Protein AF-A0AB34X2N1-F1 (afdb_monomer_lite)

Secondary structure (DSSP, 8-state):
-----GGGGSPBPTTS-B---SSTTS-------GGG----------HHHHHHHHTT--HHHHHHHHHHHHHHHHHHHHHHHH---HHHHHHHHHH---EEEEEETTEEEEEEGGG-HHHHHHHHHHHHHH-PEEEEEEEEEETTEEEEEEEEE--GGG--TTHHHHHHHH-EEEEEEEETTTTEEEEEEEEEEEETTEEEE--

Foldseek 3Di:
DDDPDVCVVFPDDPVRHGPPPPPVVPPDDDPDDPVVDDPDPDPPQDPVNVVCVVVVHDVLNVQVVVFLVVLLVLQVLCCVQFVAAVVLSVVCVPPNWEWEFEDDPNAGDIDTLVVDVVSVVVQVVQCVVFVWHFRYWYWDQDPVGIWIWGFTHHGPVPDDPCQSVCCNPFVKTWTWTDDPVVNGTDTDIWHWHHGPNHIDTDD

pLDDT: mean 83.36, std 19.14, range [39.66, 98.69]

Sequence (203 aa):
MGNNNFESKHPRSSDGKFSEKNRKEAGFELSCTPDDWDGGEVEQETDVTRDLKAHGVTQADLDEAEQVAKAEETLDMLEKTYGLHPDVAKAFKEDGTLYYSERMGGMGVLYWVDNKPEYVQAVKDFEEKTGGKVYHCVLTHTEFGELFDLMYIPKKESQKEGDFEALRDHGEAFIAVPDDQLGGYEMGYAGYTGAGGGLIRKW

Radius of gyration: 28.57 Å; chains: 1; bounding box: 88×40×47 Å

Organism: NCBI:txid184870

Structure (mmCIF, N/CA/C/O backbone):
data_AF-A0AB34X2N1-F1
#
_entry.id   AF-A0AB34X2N1-F1
#
loop_
_atom_site.group_PDB
_atom_site.id
_atom_site.type_symbol
_atom_site.label_atom_id
_atom_site.label_alt_id
_atom_site.label_comp_id
_atom_site.label_asym_id
_atom_site.label_entity_id
_atom_site.label_seq_id
_atom_site.pdbx_PDB_ins_code
_atom_site.Cartn_x
_atom_site.Cartn_y
_atom_site.Cartn_z
_atom_site.occupancy
_atom_site.B_iso_or_equiv
_atom_site.auth_seq_id
_atom_site.auth_comp_id
_atom_site.auth_asym_id
_atom_site.auth_atom_id
_atom_site.pdbx_PDB_model_num
ATOM 1 N N . MET A 1 1 ? -66.044 0.712 -15.786 1.00 43.53 1 MET A N 1
ATOM 2 C CA . MET A 1 1 ? -65.197 1.835 -15.330 1.00 43.53 1 MET A CA 1
ATOM 3 C C . MET A 1 1 ? -65.747 2.290 -13.986 1.00 43.53 1 MET A C 1
ATOM 5 O O . MET A 1 1 ? -66.823 2.866 -13.960 1.00 43.53 1 MET A O 1
ATOM 9 N N . GLY A 1 2 ? -65.121 1.888 -12.876 1.00 49.03 2 GLY A N 1
ATOM 10 C CA . GLY A 1 2 ? -65.583 2.225 -11.524 1.00 49.03 2 GLY A CA 1
ATOM 11 C C . GLY A 1 2 ? -64.841 3.452 -11.002 1.00 49.03 2 GLY A C 1
ATOM 12 O O . GLY A 1 2 ? -63.618 3.417 -10.899 1.00 49.03 2 GLY A O 1
ATOM 13 N N . ASN A 1 3 ? -65.567 4.530 -10.705 1.00 53.69 3 ASN A N 1
ATOM 14 C CA . ASN A 1 3 ? -65.007 5.748 -10.121 1.00 53.69 3 ASN A CA 1
ATOM 15 C C . ASN A 1 3 ? -64.690 5.524 -8.636 1.00 53.69 3 ASN A C 1
ATOM 17 O O . ASN A 1 3 ? -65.600 5.471 -7.811 1.00 53.69 3 ASN A O 1
ATOM 21 N N . ASN A 1 4 ? -63.407 5.453 -8.284 1.00 52.53 4 ASN A N 1
ATOM 22 C CA . ASN A 1 4 ? -62.955 5.482 -6.894 1.00 52.53 4 ASN A CA 1
ATOM 23 C C . ASN A 1 4 ? -62.630 6.926 -6.502 1.00 52.53 4 ASN A C 1
ATOM 25 O O . ASN A 1 4 ? -61.505 7.387 -6.677 1.00 52.53 4 ASN A O 1
ATOM 29 N N . ASN A 1 5 ? -63.630 7.648 -5.993 1.00 57.31 5 ASN A N 1
ATOM 30 C CA . ASN A 1 5 ? -63.459 9.029 -5.553 1.00 57.31 5 ASN A CA 1
ATOM 31 C C . ASN A 1 5 ? -62.963 9.073 -4.094 1.00 57.31 5 ASN A C 1
ATOM 33 O O . ASN A 1 5 ? -63.741 8.836 -3.165 1.00 57.31 5 ASN A O 1
ATOM 37 N N . PHE A 1 6 ? -61.669 9.350 -3.899 1.00 61.47 6 PHE A N 1
ATOM 38 C CA . PHE A 1 6 ? -60.973 9.377 -2.599 1.00 61.47 6 PHE A CA 1
ATOM 39 C C . PHE A 1 6 ? -61.638 10.324 -1.582 1.00 61.47 6 PHE A C 1
ATOM 41 O O . PHE A 1 6 ? -61.701 10.019 -0.392 1.00 61.47 6 PHE A O 1
ATOM 48 N N . GLU A 1 7 ? -62.227 11.425 -2.054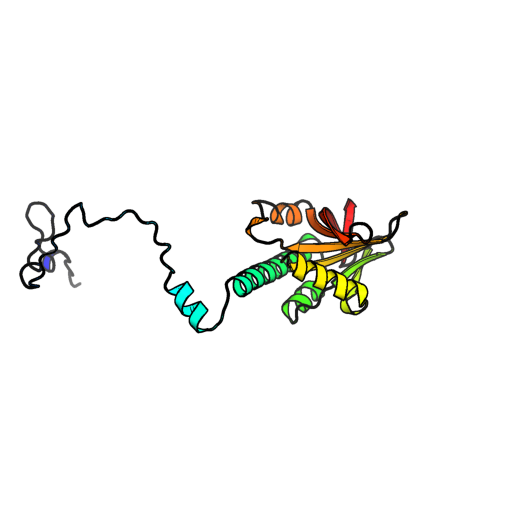 1.00 57.09 7 GLU A N 1
ATOM 49 C CA . GLU A 1 7 ? -62.867 12.439 -1.205 1.00 57.09 7 GLU A CA 1
ATOM 50 C C . GLU A 1 7 ? -64.113 11.939 -0.464 1.00 57.09 7 GLU A C 1
ATOM 52 O O . GLU A 1 7 ? -64.397 12.397 0.639 1.00 57.09 7 GLU A O 1
ATOM 57 N N . SER A 1 8 ? -64.826 10.946 -1.002 1.00 61.03 8 SER A N 1
ATOM 58 C CA . SER A 1 8 ? -66.010 10.384 -0.331 1.00 61.03 8 SER A CA 1
ATOM 59 C C . SER A 1 8 ? -65.685 9.600 0.946 1.00 61.03 8 SER A C 1
ATOM 61 O O . SER A 1 8 ? -66.544 9.469 1.815 1.00 61.03 8 SER A O 1
ATOM 63 N N . LYS A 1 9 ? -64.449 9.099 1.087 1.00 59.66 9 LYS A N 1
ATOM 64 C CA . LYS A 1 9 ? -63.995 8.364 2.281 1.00 59.66 9 LYS A CA 1
ATOM 65 C C . LYS A 1 9 ? -63.371 9.275 3.340 1.00 59.66 9 LYS A C 1
ATOM 67 O O . LYS A 1 9 ? -63.152 8.839 4.467 1.00 59.66 9 LYS A O 1
ATOM 72 N N . HIS A 1 10 ? -63.102 10.530 2.989 1.00 60.09 10 HIS A N 1
ATOM 73 C CA . HIS A 1 10 ? -62.334 11.462 3.802 1.00 60.09 10 HIS A CA 1
ATOM 74 C C . HIS A 1 10 ? -62.913 12.882 3.708 1.00 60.09 10 HIS A C 1
ATOM 76 O O . HIS A 1 10 ? -62.344 13.745 3.034 1.00 60.09 10 HIS A O 1
ATOM 82 N N . PRO A 1 11 ? -64.056 13.141 4.368 1.00 58.19 11 PRO A N 1
ATOM 83 C CA . PRO A 1 11 ? -64.686 14.453 4.335 1.00 58.19 11 PRO A CA 1
ATOM 84 C C . PRO A 1 11 ? -63.783 15.508 4.993 1.00 58.19 11 PRO A C 1
ATOM 86 O O . PRO A 1 11 ? -63.313 15.346 6.122 1.00 58.19 11 PRO A O 1
ATOM 89 N N . ARG A 1 12 ? -63.541 16.605 4.270 1.00 59.78 12 ARG A N 1
ATOM 90 C CA . ARG A 1 12 ? -62.845 17.802 4.763 1.00 59.78 12 ARG A CA 1
ATOM 91 C C . ARG A 1 12 ? -63.870 18.835 5.230 1.00 59.78 12 ARG A C 1
ATOM 93 O O . ARG A 1 12 ? -64.991 18.865 4.724 1.00 59.78 12 ARG A O 1
ATOM 100 N N . SER A 1 13 ? -63.499 19.681 6.190 1.00 61.44 13 SER A N 1
ATOM 101 C CA . SER A 1 13 ? -64.304 20.867 6.508 1.00 61.44 13 SER A CA 1
ATOM 102 C C . SER A 1 13 ? -64.228 21.890 5.364 1.00 61.44 13 SER A C 1
ATOM 104 O O . SER A 1 13 ? -63.376 21.779 4.479 1.00 61.44 13 SER A O 1
ATOM 106 N N . SER A 1 14 ? -65.092 22.909 5.387 1.00 56.84 14 SER A N 1
ATOM 107 C CA . SER A 1 14 ? -65.110 23.995 4.391 1.00 56.84 14 SER A CA 1
ATOM 108 C C . SER A 1 14 ? -63.789 24.769 4.273 1.00 56.84 14 SER A C 1
ATOM 110 O O . SER A 1 14 ? -63.570 25.419 3.259 1.00 56.84 14 SER A O 1
ATOM 112 N N . ASP A 1 15 ? -62.895 24.647 5.261 1.00 60.00 15 ASP A N 1
ATOM 113 C CA . ASP A 1 15 ? -61.563 25.269 5.274 1.00 60.00 15 ASP A CA 1
ATOM 114 C C . ASP A 1 15 ? -60.446 24.322 4.784 1.00 60.00 15 ASP A C 1
ATOM 116 O O . ASP A 1 15 ? -59.259 24.587 4.973 1.00 60.00 15 ASP A O 1
ATOM 120 N N . GLY A 1 16 ? -60.796 23.174 4.189 1.00 56.28 16 GLY A N 1
ATOM 121 C CA . GLY A 1 16 ? -59.846 22.247 3.560 1.00 56.28 16 GLY A CA 1
ATOM 122 C C . GLY A 1 16 ? -59.036 21.366 4.520 1.00 56.28 16 GLY A C 1
ATOM 123 O O . GLY A 1 16 ? -58.238 20.545 4.066 1.00 56.28 16 GLY A O 1
ATOM 124 N N . LYS A 1 17 ? -59.252 21.472 5.836 1.00 57.53 17 LYS A N 1
ATOM 125 C CA . LYS A 1 17 ? -58.620 20.605 6.844 1.00 57.53 17 LYS A CA 1
ATOM 126 C C . LYS A 1 17 ? -59.452 19.338 7.075 1.00 57.53 17 LYS A C 1
ATOM 128 O O . LYS A 1 17 ? -60.683 19.364 7.032 1.00 57.53 17 LYS A O 1
ATOM 133 N N . PHE A 1 18 ? -58.777 18.212 7.310 1.00 51.84 18 PHE A N 1
ATOM 134 C CA . PHE A 1 18 ? -59.431 16.968 7.727 1.00 51.84 18 PHE A CA 1
ATOM 135 C C . PHE A 1 18 ? -60.159 17.195 9.054 1.00 51.84 18 PHE A C 1
ATOM 137 O O . PHE A 1 18 ? -59.570 17.734 9.990 1.00 51.84 18 PHE A O 1
ATOM 144 N N . SER A 1 19 ? -61.432 16.803 9.147 1.00 56.34 19 SER A N 1
ATOM 145 C CA . SER A 1 19 ? -62.167 16.944 10.403 1.00 56.34 19 SER A CA 1
ATOM 146 C C . SER A 1 19 ? -61.596 15.974 11.443 1.00 56.34 19 SER A C 1
ATOM 148 O O . SER A 1 19 ? -61.790 14.762 11.326 1.00 56.34 19 SER A O 1
ATOM 150 N N . GLU A 1 20 ? -60.905 16.498 12.459 1.00 55.81 20 GLU A N 1
ATOM 151 C CA . GLU A 1 20 ? -60.481 15.774 13.665 1.00 55.81 20 GLU A CA 1
ATOM 152 C C . GLU A 1 20 ? -61.716 15.295 14.449 1.00 55.81 20 GLU A C 1
ATOM 154 O O . GLU A 1 20 ? -62.132 15.903 15.432 1.00 55.81 20 GLU A O 1
ATOM 159 N N . LYS A 1 21 ? -62.348 14.202 14.014 1.00 52.91 21 LYS A N 1
ATOM 160 C CA . LYS A 1 21 ? -63.394 13.531 14.803 1.00 52.91 21 LYS A CA 1
ATOM 161 C C . LYS A 1 21 ? -62.898 12.329 15.606 1.00 52.91 21 LYS A C 1
ATOM 163 O O . LYS A 1 21 ? -63.628 11.876 16.474 1.00 52.91 21 LYS A O 1
ATOM 168 N N . ASN A 1 22 ? -61.649 11.891 15.430 1.00 49.91 22 ASN A N 1
ATOM 169 C CA . ASN A 1 22 ? -61.154 10.663 16.072 1.00 49.91 22 ASN A CA 1
ATOM 170 C C . ASN A 1 22 ? -60.204 10.884 17.260 1.00 49.91 22 ASN A C 1
ATOM 172 O O . ASN A 1 22 ? -59.538 9.945 17.680 1.00 49.91 22 ASN A O 1
ATOM 176 N N . ARG A 1 23 ? -60.114 12.096 17.825 1.00 49.91 23 ARG A N 1
ATOM 177 C CA . ARG A 1 23 ? -59.208 12.355 18.964 1.00 49.91 23 ARG A CA 1
ATOM 178 C C . ARG A 1 23 ? -59.885 12.330 20.335 1.00 49.91 23 ARG A C 1
ATOM 180 O O . ARG A 1 23 ? -59.211 12.118 21.333 1.00 49.91 23 ARG A O 1
ATOM 187 N N . LYS A 1 24 ? -61.212 12.491 20.397 1.00 47.16 24 LYS A N 1
ATOM 188 C CA . LYS A 1 24 ? -61.960 12.552 21.668 1.00 47.16 24 LYS A CA 1
ATOM 189 C C . LYS A 1 24 ? -62.339 11.190 22.265 1.00 47.16 24 LYS A C 1
ATOM 191 O O . LYS A 1 24 ? -62.787 11.158 23.403 1.00 47.16 24 LYS A O 1
ATOM 196 N N . GLU A 1 25 ? -62.135 10.084 21.547 1.00 46.91 25 GLU A N 1
ATOM 197 C CA . GLU A 1 25 ? -62.440 8.729 22.048 1.00 46.91 25 GLU A CA 1
ATOM 198 C C . GLU A 1 25 ? -61.236 8.016 22.690 1.00 46.91 25 GLU A C 1
ATOM 200 O O . GLU A 1 25 ? -61.416 6.990 23.334 1.00 46.91 25 GLU A O 1
ATOM 205 N N . ALA A 1 26 ? -60.017 8.561 22.579 1.00 52.44 26 ALA A N 1
ATOM 206 C CA . ALA A 1 26 ? -58.806 7.907 23.092 1.00 52.44 26 ALA A CA 1
ATOM 207 C C . ALA A 1 26 ? -58.436 8.280 24.543 1.00 52.44 26 ALA A C 1
ATOM 209 O O . ALA A 1 26 ? -57.474 7.735 25.074 1.00 52.44 26 ALA A O 1
ATOM 210 N N . GLY A 1 27 ? -59.161 9.207 25.187 1.00 45.97 27 GLY A N 1
ATOM 211 C CA . GLY A 1 27 ? -58.982 9.542 26.610 1.00 45.97 27 GLY A CA 1
ATOM 212 C C . GLY A 1 27 ? -57.595 10.065 27.020 1.00 45.97 27 GLY A C 1
ATOM 213 O O . GLY A 1 27 ? -57.322 10.155 28.212 1.00 45.97 27 GLY A O 1
ATOM 214 N N . PHE A 1 28 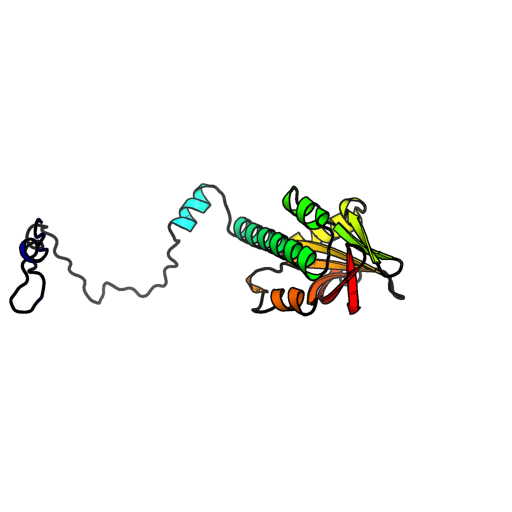? -56.723 10.399 26.067 1.00 52.41 28 PHE A N 1
ATOM 215 C CA . PHE A 1 28 ? -55.359 10.852 26.329 1.00 52.41 28 PHE A CA 1
ATOM 216 C C . PHE A 1 28 ? -55.260 12.369 26.148 1.00 52.41 28 PHE A C 1
ATOM 218 O O . PHE A 1 28 ? -55.313 12.872 25.024 1.00 52.41 28 PHE A O 1
ATOM 225 N N . GLU A 1 29 ? -55.103 13.096 27.253 1.00 47.25 29 GLU A N 1
ATOM 226 C CA . GLU A 1 29 ? -54.685 14.498 27.234 1.00 47.25 29 GLU A CA 1
ATOM 227 C C . GLU A 1 29 ? -53.154 14.554 27.320 1.00 47.25 29 GLU A C 1
ATOM 229 O O . GLU A 1 29 ? -52.554 14.138 28.307 1.00 47.25 29 GLU A O 1
ATOM 234 N N . LEU A 1 30 ? -52.516 15.037 26.253 1.00 49.12 30 LEU A N 1
ATOM 235 C CA . LEU A 1 30 ? -51.092 15.373 26.240 1.00 49.12 30 LEU A CA 1
ATOM 236 C C . LEU A 1 30 ? -50.939 16.806 26.754 1.00 49.12 30 LEU A C 1
ATOM 238 O O . LEU A 1 30 ? -51.164 17.760 26.009 1.00 49.12 30 LEU A O 1
ATOM 242 N N . SER A 1 31 ? -50.564 16.961 28.021 1.00 49.31 31 SER A N 1
ATOM 243 C CA . SER A 1 31 ? -50.070 18.231 28.547 1.00 49.31 31 SER A CA 1
ATOM 244 C C . SER A 1 31 ? -48.557 18.284 28.344 1.00 49.31 31 SER A C 1
ATOM 246 O O . SER A 1 31 ? -47.807 17.836 29.202 1.00 49.31 31 SER A O 1
ATOM 248 N N . CYS A 1 32 ? -48.102 18.785 27.198 1.00 44.56 32 CYS A N 1
ATOM 249 C CA . CYS A 1 32 ? -46.705 19.194 27.062 1.00 44.56 32 CYS A CA 1
ATOM 250 C C . CYS A 1 32 ? -46.619 20.662 27.471 1.00 44.56 32 CYS A C 1
ATOM 252 O O . CYS A 1 32 ? -47.204 21.524 26.806 1.00 44.56 32 CYS A O 1
ATOM 254 N N . THR A 1 33 ? -45.930 20.937 28.574 1.00 51.25 33 THR A N 1
ATOM 255 C CA . THR A 1 33 ? -45.577 22.300 28.971 1.00 51.25 33 THR A CA 1
ATOM 256 C C . THR A 1 33 ? -44.174 22.641 28.463 1.00 51.25 33 THR A C 1
ATOM 258 O O . THR A 1 33 ? -43.357 21.740 28.284 1.00 51.25 33 THR A O 1
ATOM 261 N N . PRO A 1 34 ? -43.864 23.921 28.187 1.00 50.62 34 PRO A N 1
ATOM 262 C CA . PRO A 1 34 ? -42.544 24.319 27.688 1.00 50.62 34 PRO A CA 1
ATOM 263 C C . PRO A 1 34 ? -41.364 23.944 28.604 1.00 50.62 34 PRO A C 1
ATOM 265 O O . PRO A 1 34 ? -40.233 23.936 28.133 1.00 50.62 34 PRO A O 1
ATOM 268 N N . ASP A 1 35 ? -41.629 23.622 29.875 1.00 51.34 35 ASP A N 1
ATOM 269 C CA . ASP A 1 35 ? -40.636 23.208 30.874 1.00 51.34 35 ASP A CA 1
ATOM 270 C C . ASP A 1 35 ? -40.262 21.711 30.804 1.00 51.34 35 ASP A C 1
ATOM 272 O O . ASP A 1 35 ? -39.341 21.280 31.492 1.00 51.34 35 ASP A O 1
ATOM 276 N N . ASP A 1 36 ? -40.927 20.909 29.961 1.00 55.16 36 ASP A N 1
ATOM 277 C CA . ASP A 1 36 ? -40.639 19.471 29.806 1.00 55.16 36 ASP A CA 1
ATOM 278 C C . ASP A 1 36 ? -39.427 19.184 28.887 1.00 55.16 36 ASP A C 1
ATOM 280 O O . ASP A 1 36 ? -39.109 18.025 28.610 1.00 55.16 36 ASP A O 1
ATOM 284 N N . TRP A 1 37 ? -38.749 20.224 28.385 1.00 57.72 37 TRP A N 1
ATOM 285 C CA . TRP A 1 37 ? -37.594 20.104 27.492 1.00 57.72 37 TRP A CA 1
ATOM 286 C C . TRP A 1 37 ? -36.295 20.465 28.227 1.00 57.72 37 TRP A C 1
ATOM 288 O O . TRP A 1 37 ? -35.899 21.627 28.280 1.00 57.72 37 TRP A O 1
ATOM 298 N N . ASP A 1 38 ? -35.615 19.457 28.778 1.00 51.72 38 ASP A N 1
ATOM 299 C CA . ASP A 1 38 ? -34.263 19.610 29.325 1.00 51.72 38 ASP A CA 1
ATOM 300 C C . ASP A 1 38 ? -33.249 19.402 28.189 1.00 51.72 38 ASP A C 1
ATOM 302 O O . ASP A 1 38 ? -33.156 18.319 27.609 1.00 51.72 38 ASP A O 1
ATOM 306 N N . GLY A 1 39 ? -32.555 20.472 27.797 1.00 48.53 39 GLY A N 1
ATOM 307 C CA . GLY A 1 39 ? -31.655 20.547 26.639 1.00 48.53 39 GLY A CA 1
ATOM 308 C C . GLY A 1 39 ? -30.338 19.782 26.802 1.00 48.53 39 GLY A C 1
ATOM 309 O O . GLY A 1 39 ? -29.277 20.326 26.509 1.00 48.53 39 GLY A O 1
ATOM 310 N N . GLY A 1 40 ? -30.391 18.541 27.280 1.00 39.66 40 GLY A N 1
ATOM 311 C CA . GLY A 1 40 ? -29.254 17.632 27.289 1.00 39.66 40 GLY A CA 1
ATOM 312 C C . GLY A 1 40 ? -29.093 16.964 25.927 1.00 39.66 40 GLY A C 1
ATOM 313 O O . GLY A 1 40 ? -29.989 16.252 25.472 1.00 39.66 40 GLY A O 1
ATOM 314 N N . GLU A 1 41 ? -27.939 17.151 25.288 1.00 43.47 41 GLU A N 1
ATOM 315 C CA . GLU A 1 41 ? -27.474 16.258 24.227 1.00 43.47 41 GLU A CA 1
ATOM 316 C C . GLU A 1 41 ? -27.249 14.870 24.838 1.00 43.47 41 GLU A C 1
ATOM 318 O O . GLU A 1 41 ? -26.181 14.537 25.346 1.00 43.47 41 GLU A O 1
ATOM 323 N N . VAL A 1 42 ? -28.304 14.060 24.855 1.00 43.47 42 VAL A N 1
ATOM 324 C CA . VAL A 1 42 ? -28.182 12.621 25.043 1.00 43.47 42 VAL A CA 1
ATOM 325 C C . VAL A 1 42 ? -27.829 12.073 23.671 1.00 43.47 42 VAL A C 1
ATOM 327 O O . VAL A 1 42 ? -28.684 12.055 22.784 1.00 43.47 42 VAL A O 1
ATOM 330 N N . GLU A 1 43 ? -26.580 11.649 23.482 1.00 46.41 43 GLU A N 1
ATOM 331 C CA . GLU A 1 43 ? -26.220 10.771 22.370 1.00 46.41 43 GLU A CA 1
ATOM 332 C C . GLU A 1 43 ? -27.129 9.538 22.447 1.00 46.41 43 GLU A C 1
ATOM 334 O O . GLU A 1 43 ? -26.948 8.636 23.267 1.00 46.41 43 GLU A O 1
ATOM 339 N N . GLN A 1 44 ? -28.198 9.539 21.654 1.00 44.00 44 GLN A N 1
ATOM 340 C CA . GLN A 1 44 ? -29.095 8.403 21.568 1.00 44.00 44 GLN A CA 1
ATOM 341 C C . GLN A 1 44 ? -28.389 7.342 20.731 1.00 44.00 44 GLN A C 1
ATOM 343 O O . GLN A 1 44 ? -28.307 7.461 19.510 1.00 44.00 44 GLN A O 1
ATOM 348 N N . GLU A 1 45 ? -27.873 6.304 21.398 1.00 48.47 45 GLU A N 1
ATOM 349 C CA . GLU A 1 45 ? -27.506 5.053 20.736 1.00 48.47 45 GLU A CA 1
ATOM 350 C C . GLU A 1 45 ? -28.656 4.630 19.818 1.00 48.47 45 GLU A C 1
ATOM 352 O O . GLU A 1 45 ? -29.777 4.373 20.267 1.00 48.47 45 GLU A O 1
ATOM 357 N N . THR A 1 46 ? -28.369 4.578 18.522 1.00 56.72 46 THR A N 1
ATOM 358 C CA . THR A 1 46 ? -29.303 4.089 17.510 1.00 56.72 46 THR A CA 1
ATOM 359 C C . THR A 1 46 ? -29.630 2.612 17.757 1.00 56.72 46 THR A C 1
ATOM 361 O O . THR A 1 46 ? -28.795 1.857 18.267 1.00 56.72 46 THR A O 1
ATOM 364 N N . ASP A 1 47 ? -30.819 2.157 17.359 1.00 55.72 47 ASP A N 1
ATOM 365 C CA . ASP A 1 47 ? -31.197 0.737 17.482 1.00 55.72 47 ASP A CA 1
ATOM 366 C C . ASP A 1 47 ? -30.187 -0.197 16.784 1.00 55.72 47 ASP A C 1
ATOM 368 O O . ASP A 1 47 ? -29.867 -1.266 17.297 1.00 55.72 47 ASP A O 1
ATOM 372 N N . VAL A 1 48 ? -29.557 0.268 15.698 1.00 57.00 48 VAL A N 1
ATOM 373 C CA . VAL A 1 48 ? -28.497 -0.459 14.978 1.00 57.00 48 VAL A CA 1
ATOM 374 C C . VAL A 1 48 ? -27.264 -0.684 15.863 1.00 57.00 48 VAL A C 1
ATOM 376 O O . VAL A 1 48 ? -26.735 -1.792 15.931 1.00 57.00 48 VAL A O 1
ATOM 379 N N . THR A 1 49 ? -26.825 0.343 16.600 1.00 56.06 49 THR A N 1
ATOM 380 C CA . THR A 1 49 ? -25.684 0.236 17.529 1.00 56.06 49 THR A CA 1
ATOM 381 C C . THR A 1 49 ? -25.958 -0.687 18.723 1.00 56.06 49 THR A C 1
ATOM 383 O O . THR A 1 49 ? -25.027 -1.310 19.237 1.00 56.06 49 THR A O 1
ATOM 386 N N . ARG A 1 50 ? -27.223 -0.838 19.141 1.00 57.53 50 ARG A N 1
ATOM 387 C CA . ARG A 1 50 ? -27.619 -1.800 20.186 1.00 57.53 50 ARG A CA 1
ATOM 388 C C . ARG A 1 50 ? -27.618 -3.241 19.684 1.00 57.53 50 ARG A C 1
ATOM 390 O O . ARG A 1 50 ? -27.105 -4.119 20.379 1.00 57.53 50 ARG A O 1
ATOM 397 N N . ASP A 1 51 ? -28.121 -3.473 18.475 1.00 59.31 51 ASP A N 1
ATOM 398 C CA . ASP A 1 51 ? -28.174 -4.806 17.866 1.00 59.31 51 ASP A CA 1
ATOM 399 C C . ASP A 1 51 ? -26.778 -5.353 17.506 1.00 59.31 51 ASP A C 1
ATOM 401 O O . ASP A 1 51 ? -26.521 -6.552 17.656 1.00 59.31 51 ASP A O 1
ATOM 405 N N . LEU A 1 52 ? -25.845 -4.480 17.106 1.00 57.22 52 LEU A N 1
ATOM 406 C CA . LEU A 1 52 ? -24.442 -4.834 16.838 1.00 57.22 52 LEU A CA 1
ATOM 407 C C . LEU A 1 52 ? -23.696 -5.267 18.110 1.00 57.22 52 LEU A C 1
ATOM 409 O O . LEU A 1 52 ? -23.047 -6.317 18.123 1.00 57.22 52 LEU A O 1
ATOM 413 N N . LYS A 1 53 ? -23.865 -4.526 19.216 1.00 58.25 53 LYS A N 1
ATOM 414 C CA . LYS A 1 53 ? -23.294 -4.892 20.525 1.00 58.25 53 LYS A CA 1
ATOM 415 C C . LYS A 1 53 ? -23.825 -6.232 21.038 1.00 58.25 53 LYS A C 1
ATOM 417 O O . LYS A 1 53 ? -23.078 -6.975 21.670 1.00 58.25 53 LYS A O 1
ATOM 422 N N . ALA A 1 54 ? -25.080 -6.574 20.740 1.00 60.91 54 ALA A N 1
ATOM 423 C CA . ALA A 1 54 ? -25.668 -7.862 21.117 1.00 60.91 54 ALA A CA 1
ATOM 424 C C . ALA A 1 54 ? -25.010 -9.066 20.409 1.00 60.91 54 ALA A C 1
ATOM 426 O O . ALA A 1 54 ? -25.046 -10.175 20.941 1.00 60.91 54 ALA A O 1
ATOM 427 N N . HIS A 1 55 ? -24.370 -8.843 19.255 1.00 64.88 55 HIS A N 1
ATOM 428 C CA . HIS A 1 55 ? -23.618 -9.855 18.503 1.00 64.88 55 HIS A CA 1
ATOM 429 C C . HIS A 1 55 ? -22.099 -9.777 18.730 1.00 64.88 55 HIS A C 1
ATOM 431 O O . HIS A 1 55 ? -21.351 -10.517 18.097 1.00 64.88 55 HIS A O 1
ATOM 437 N N . GLY A 1 56 ? -21.637 -8.910 19.640 1.00 74.69 56 GLY A N 1
ATOM 438 C CA . GLY A 1 56 ? -20.217 -8.750 19.960 1.00 74.69 56 GLY A CA 1
ATOM 439 C C . GLY A 1 56 ? -19.395 -8.019 18.895 1.00 74.69 56 GLY A C 1
ATOM 440 O O . GLY A 1 56 ? -18.175 -8.029 18.997 1.00 74.69 56 GLY A O 1
ATOM 441 N N . VAL A 1 57 ? -20.038 -7.387 17.906 1.00 80.50 57 VAL A N 1
ATOM 442 C CA . VAL A 1 57 ? -19.358 -6.583 16.880 1.00 80.50 57 VAL A CA 1
ATOM 443 C C . VAL A 1 57 ? -19.019 -5.217 17.469 1.00 80.50 57 VAL A C 1
ATOM 445 O O . VAL A 1 57 ? -19.899 -4.507 17.967 1.00 80.50 57 VAL A O 1
ATOM 448 N N . THR A 1 58 ? -17.740 -4.855 17.439 1.00 87.25 58 THR A N 1
ATOM 449 C CA . THR A 1 58 ? -17.234 -3.571 17.929 1.00 87.25 58 THR A CA 1
ATOM 450 C C . THR A 1 58 ? -17.149 -2.542 16.800 1.00 87.25 58 THR A C 1
ATOM 452 O O . THR A 1 58 ? -17.174 -2.885 15.621 1.00 87.25 58 THR A O 1
ATOM 455 N N . GLN A 1 59 ? -17.034 -1.257 17.150 1.00 83.88 59 GLN A N 1
ATOM 456 C CA . GLN A 1 59 ? -16.800 -0.208 16.150 1.00 83.88 59 GLN A CA 1
ATOM 457 C C . GLN A 1 59 ? -15.470 -0.420 15.411 1.00 83.88 59 GLN A C 1
ATOM 459 O O . GLN A 1 59 ? -15.410 -0.199 14.210 1.00 83.88 59 GLN A O 1
ATOM 464 N N . ALA A 1 60 ? -14.442 -0.926 16.101 1.00 84.38 60 ALA A N 1
ATOM 465 C CA . ALA A 1 60 ? -13.150 -1.225 15.490 1.00 84.38 60 ALA A CA 1
ATOM 466 C C . ALA A 1 60 ? -13.261 -2.304 14.400 1.00 84.38 60 ALA A C 1
ATOM 468 O O . ALA A 1 60 ? -12.639 -2.162 13.354 1.00 84.38 60 ALA A O 1
ATOM 469 N N . ASP A 1 61 ? -14.104 -3.325 14.603 1.00 86.06 61 ASP A N 1
ATOM 470 C CA . ASP A 1 61 ? -14.343 -4.365 13.591 1.00 86.06 61 ASP A CA 1
ATOM 471 C C . ASP A 1 61 ? -15.029 -3.790 12.339 1.00 86.06 61 ASP A C 1
ATOM 473 O O . ASP A 1 61 ? -14.762 -4.217 11.216 1.00 86.06 61 ASP A O 1
ATOM 477 N N . LEU A 1 62 ? -15.920 -2.808 12.521 1.00 87.19 62 LEU A N 1
ATOM 478 C CA . LEU A 1 62 ? -16.576 -2.110 11.413 1.00 87.19 62 LEU A CA 1
ATOM 479 C C . LEU A 1 62 ? -15.599 -1.201 10.664 1.00 87.19 62 LEU A C 1
ATOM 481 O O . LEU A 1 62 ? -15.622 -1.172 9.434 1.00 87.19 62 LEU A O 1
ATOM 485 N N . ASP A 1 63 ? -14.747 -0.484 11.396 1.00 91.00 63 ASP A N 1
ATOM 486 C CA . ASP A 1 63 ? -13.743 0.410 10.821 1.00 91.00 63 ASP A CA 1
ATOM 487 C C . ASP A 1 63 ? -12.696 -0.388 10.026 1.00 91.00 63 ASP A C 1
ATOM 489 O O . ASP A 1 63 ? -12.352 -0.014 8.903 1.00 91.00 63 ASP A O 1
ATOM 493 N N . GLU A 1 64 ? -12.245 -1.529 10.558 1.00 92.69 64 GLU A N 1
ATOM 494 C CA . GLU A 1 64 ? -11.349 -2.446 9.849 1.00 92.69 64 GLU A CA 1
ATOM 495 C C . GLU A 1 64 ? -12.021 -3.009 8.590 1.00 92.69 64 GLU A C 1
ATOM 497 O O . GLU A 1 64 ? -11.419 -3.005 7.517 1.00 92.69 64 GLU A O 1
ATOM 502 N N . ALA A 1 65 ? -13.289 -3.426 8.672 1.00 94.44 65 ALA A N 1
ATOM 503 C CA . ALA A 1 65 ? -14.031 -3.900 7.506 1.00 94.44 65 ALA A CA 1
ATOM 504 C C . ALA A 1 65 ? -14.188 -2.812 6.424 1.00 94.44 65 ALA A C 1
ATOM 506 O O . ALA A 1 65 ? -14.080 -3.115 5.233 1.00 94.44 65 ALA A O 1
ATOM 507 N N . GLU A 1 66 ? -14.397 -1.547 6.809 1.00 95.62 66 GLU A N 1
ATOM 508 C CA . GLU A 1 66 ? -14.431 -0.411 5.877 1.00 95.62 66 GLU A CA 1
ATOM 509 C C . GLU A 1 66 ? -13.064 -0.210 5.201 1.00 95.62 66 GLU A C 1
ATOM 511 O O . GLU A 1 66 ? -12.995 -0.024 3.983 1.00 95.62 66 GLU A O 1
ATOM 516 N N . GLN A 1 67 ? -11.965 -0.312 5.956 1.00 9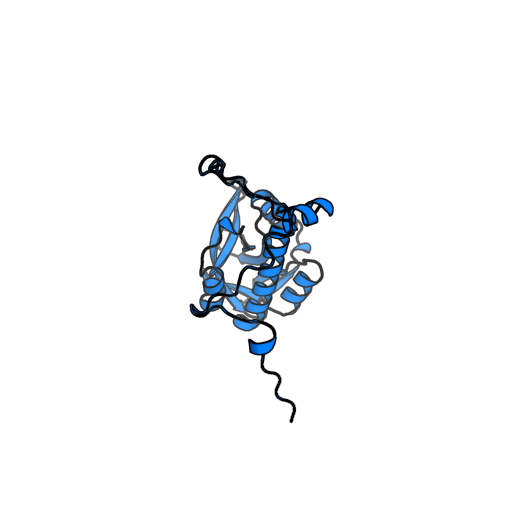7.19 67 GLN A N 1
ATOM 517 C CA . GLN A 1 67 ? -10.612 -0.225 5.402 1.00 97.19 67 GLN A CA 1
ATOM 518 C C . GLN A 1 67 ? -10.281 -1.394 4.468 1.00 97.19 67 GLN A C 1
ATOM 520 O O . GLN A 1 67 ? -9.684 -1.168 3.415 1.00 97.19 67 GLN A O 1
ATOM 525 N N . VAL A 1 68 ? -10.684 -2.621 4.808 1.00 98.06 68 VAL A N 1
ATOM 526 C CA . VAL A 1 68 ? -10.503 -3.806 3.953 1.00 98.06 68 VAL A CA 1
ATOM 527 C C . VAL A 1 68 ? -11.292 -3.652 2.656 1.00 98.06 68 VAL A C 1
ATOM 529 O O . VAL A 1 68 ? -10.718 -3.796 1.578 1.00 98.06 68 VAL A O 1
ATOM 532 N N . ALA A 1 69 ? -12.565 -3.252 2.726 1.00 97.75 69 ALA A N 1
ATOM 533 C CA . ALA A 1 69 ? -13.358 -2.969 1.531 1.00 97.75 69 ALA A CA 1
ATOM 534 C C . ALA A 1 69 ? -12.700 -1.881 0.664 1.00 97.75 69 ALA A C 1
ATOM 536 O O . ALA A 1 69 ? -12.639 -1.998 -0.562 1.00 97.75 69 ALA A O 1
ATOM 537 N N . LYS A 1 70 ? -12.130 -0.843 1.291 1.00 98.00 70 LYS A N 1
ATOM 538 C CA . LYS A 1 70 ? -11.428 0.213 0.559 1.00 98.00 70 LYS A CA 1
ATOM 539 C C . LYS A 1 70 ? -10.123 -0.261 -0.077 1.00 98.00 70 LYS A C 1
ATOM 541 O O . LYS A 1 70 ? -9.798 0.161 -1.189 1.00 98.00 70 LYS A O 1
ATOM 546 N N . ALA A 1 71 ? -9.381 -1.130 0.601 1.00 98.44 71 ALA A N 1
ATOM 547 C CA . ALA A 1 71 ? -8.187 -1.772 0.067 1.00 98.44 71 ALA A CA 1
ATOM 548 C C . ALA A 1 71 ? -8.522 -2.604 -1.180 1.00 98.44 71 ALA A C 1
ATOM 550 O O . ALA A 1 71 ? -7.857 -2.463 -2.206 1.00 98.44 71 ALA A O 1
ATOM 551 N N . GLU A 1 72 ? -9.603 -3.383 -1.139 1.00 98.50 72 GLU A N 1
ATOM 552 C CA . GLU A 1 72 ? -10.087 -4.158 -2.285 1.00 98.50 72 GLU A CA 1
ATOM 553 C C . GLU A 1 72 ? -10.465 -3.275 -3.484 1.00 98.50 72 GLU A C 1
ATOM 555 O O . GLU A 1 72 ? -10.029 -3.537 -4.608 1.00 98.50 72 GLU A O 1
ATOM 560 N N . GLU A 1 73 ? -11.233 -2.202 -3.256 1.00 98.31 73 GLU A N 1
ATOM 561 C CA . GLU A 1 73 ? -11.563 -1.217 -4.297 1.00 98.31 73 GLU A CA 1
ATOM 562 C C . GLU A 1 73 ? -10.305 -0.586 -4.904 1.00 98.31 73 GLU A C 1
ATOM 564 O O . GLU A 1 73 ? -10.222 -0.363 -6.116 1.00 98.31 73 GLU A O 1
ATOM 569 N N . THR A 1 74 ? -9.323 -0.289 -4.052 1.00 98.38 74 THR A N 1
ATOM 570 C CA . THR A 1 74 ? -8.061 0.331 -4.454 1.00 98.38 74 THR A CA 1
ATOM 571 C C . THR A 1 74 ? -7.244 -0.623 -5.320 1.00 98.38 74 THR A C 1
ATOM 573 O O . THR A 1 74 ? -6.758 -0.214 -6.373 1.00 98.38 74 THR A O 1
ATOM 576 N N . LEU A 1 75 ? -7.151 -1.900 -4.949 1.00 98.62 75 LEU A N 1
ATOM 577 C CA . LEU A 1 75 ? -6.472 -2.922 -5.746 1.00 98.62 75 LEU A CA 1
ATOM 578 C C . LEU A 1 75 ? -7.146 -3.133 -7.110 1.00 98.62 75 LEU A C 1
ATOM 580 O O . LEU A 1 75 ? -6.454 -3.153 -8.129 1.00 98.62 75 LEU A O 1
ATOM 584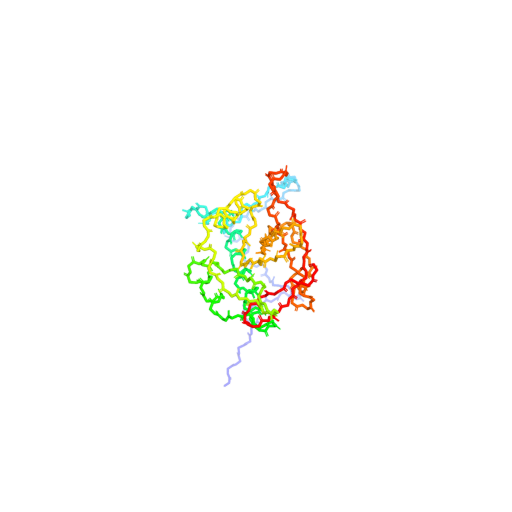 N N . ASP A 1 76 ? -8.481 -3.182 -7.163 1.00 98.56 76 ASP A N 1
ATOM 585 C CA . ASP A 1 76 ? -9.224 -3.266 -8.430 1.00 98.56 76 ASP A CA 1
ATOM 586 C C . ASP A 1 76 ? -8.989 -2.036 -9.323 1.00 98.56 76 ASP A C 1
ATOM 588 O O . ASP A 1 76 ? -8.952 -2.129 -10.555 1.00 98.56 76 ASP A O 1
ATOM 592 N N . MET A 1 77 ? -8.863 -0.853 -8.718 1.00 98.31 77 MET A N 1
ATOM 593 C CA . MET A 1 77 ? -8.526 0.376 -9.432 1.00 98.31 77 MET A CA 1
ATOM 594 C C . MET A 1 77 ? -7.088 0.329 -9.959 1.00 98.31 77 MET A C 1
ATOM 596 O O . MET A 1 77 ? -6.867 0.698 -11.116 1.00 98.31 77 MET A O 1
ATOM 600 N N . LEU A 1 78 ? -6.127 -0.150 -9.164 1.00 98.44 78 LEU A N 1
ATOM 601 C CA . LEU A 1 78 ? -4.725 -0.285 -9.566 1.00 98.44 78 LEU A CA 1
ATOM 602 C C . LEU A 1 78 ? -4.554 -1.288 -10.713 1.00 98.44 78 LEU A C 1
ATOM 604 O O . LEU A 1 78 ? -3.789 -1.025 -11.643 1.00 98.44 78 LEU A O 1
ATOM 608 N N . GLU A 1 79 ? -5.306 -2.391 -10.701 1.00 98.31 79 GLU A N 1
ATOM 609 C CA . GLU A 1 79 ? -5.383 -3.330 -11.826 1.00 98.31 79 GLU A CA 1
ATOM 610 C C . GLU A 1 79 ? -5.826 -2.605 -13.104 1.00 98.31 79 GLU A C 1
ATOM 612 O O . GLU A 1 79 ? -5.128 -2.631 -14.119 1.00 98.31 79 GLU A O 1
ATOM 617 N N . LYS A 1 80 ? -6.955 -1.891 -13.053 1.00 98.25 80 LYS A N 1
ATOM 618 C CA . LYS A 1 80 ? -7.548 -1.236 -14.233 1.00 98.25 80 LYS A CA 1
ATOM 619 C C . LYS A 1 80 ? -6.728 -0.057 -14.754 1.00 98.25 80 LYS A C 1
ATOM 621 O O . LYS A 1 80 ? -6.671 0.158 -15.962 1.00 98.25 80 LYS A O 1
ATOM 626 N N . THR A 1 81 ? -6.144 0.725 -13.852 1.00 97.88 81 THR A N 1
ATOM 627 C CA . THR A 1 81 ? -5.519 2.017 -14.177 1.00 97.88 81 THR A CA 1
ATOM 628 C C . THR A 1 81 ? -4.032 1.867 -14.463 1.00 97.88 81 THR A C 1
ATOM 630 O O . THR A 1 81 ? -3.509 2.489 -15.385 1.00 97.88 81 THR A O 1
ATOM 633 N N . TYR A 1 82 ? -3.352 1.012 -13.698 1.00 97.81 82 TYR A N 1
ATOM 634 C CA . TYR A 1 82 ? -1.904 0.842 -13.768 1.00 97.81 82 TYR A CA 1
ATOM 635 C C . TYR A 1 82 ? -1.483 -0.534 -14.291 1.00 97.81 82 TYR A C 1
ATOM 637 O O . TYR A 1 82 ? -0.301 -0.740 -14.546 1.00 97.81 82 TYR A O 1
ATOM 645 N N . GLY A 1 83 ? -2.411 -1.467 -14.514 1.00 98.00 83 GLY A N 1
ATOM 646 C CA . GLY A 1 83 ? -2.071 -2.806 -14.995 1.00 98.00 83 GLY A CA 1
ATOM 647 C C . GLY A 1 83 ? -1.379 -3.658 -13.933 1.00 98.00 83 GLY A C 1
ATOM 648 O O . GLY A 1 83 ? -0.540 -4.491 -14.280 1.00 98.00 83 GLY A O 1
ATOM 649 N N . LEU A 1 84 ? -1.692 -3.430 -12.650 1.00 98.56 84 LEU A N 1
ATOM 650 C CA . LEU A 1 84 ? -1.332 -4.355 -11.574 1.00 98.56 84 LEU A CA 1
ATOM 651 C C . LEU A 1 84 ? -1.928 -5.737 -11.878 1.00 98.56 84 LEU A C 1
ATOM 653 O O . LEU A 1 84 ? -3.042 -5.837 -12.386 1.00 98.56 84 LEU A O 1
ATOM 657 N N . HIS A 1 85 ? -1.187 -6.805 -11.604 1.00 98.56 85 HIS A N 1
ATOM 658 C CA . HIS A 1 85 ? -1.625 -8.155 -11.930 1.00 98.56 85 HIS A CA 1
ATOM 659 C C . HIS A 1 85 ? -2.886 -8.532 -11.124 1.00 98.56 85 HIS A C 1
ATOM 661 O O . HIS A 1 85 ? -2.894 -8.339 -9.905 1.00 98.56 85 HIS A O 1
ATOM 667 N N . PRO A 1 86 ? -3.918 -9.126 -11.754 1.00 98.00 86 PRO A N 1
ATOM 668 C CA . PRO A 1 86 ? -5.199 -9.424 -11.099 1.00 98.00 86 PRO A CA 1
ATOM 669 C C . PRO A 1 86 ? -5.080 -10.395 -9.917 1.00 98.00 86 PRO A C 1
ATOM 671 O O . PRO A 1 86 ? -5.901 -10.367 -9.002 1.00 98.00 86 PRO A O 1
ATOM 674 N N . ASP A 1 87 ? -4.040 -11.238 -9.897 1.00 98.25 87 ASP A N 1
ATOM 675 C CA . ASP A 1 87 ? -3.795 -12.143 -8.765 1.00 98.25 87 ASP A CA 1
ATOM 676 C C . ASP A 1 87 ? -3.555 -11.392 -7.449 1.00 98.25 87 ASP A C 1
ATOM 678 O O . ASP A 1 87 ? -3.850 -11.946 -6.396 1.00 98.25 87 ASP A O 1
ATOM 682 N N . VAL A 1 88 ? -3.080 -10.139 -7.489 1.00 98.38 88 VAL A N 1
ATOM 683 C CA . VAL A 1 88 ? -2.880 -9.335 -6.274 1.00 98.38 88 VAL A CA 1
ATOM 684 C C . VAL A 1 88 ? -4.224 -9.033 -5.613 1.00 98.38 88 VAL A C 1
ATOM 686 O O . VAL A 1 88 ? -4.428 -9.368 -4.449 1.00 98.38 88 VAL A O 1
ATOM 689 N N . ALA A 1 89 ? -5.168 -8.464 -6.371 1.00 98.06 89 ALA A N 1
ATOM 690 C CA . ALA A 1 89 ? -6.510 -8.165 -5.873 1.00 98.06 89 ALA A CA 1
ATOM 691 C C . ALA A 1 89 ? -7.255 -9.443 -5.469 1.00 98.06 89 ALA A C 1
ATOM 693 O O . ALA A 1 89 ? -7.936 -9.478 -4.446 1.00 98.06 89 ALA A O 1
ATOM 694 N N . LYS A 1 90 ? -7.105 -10.513 -6.259 1.00 98.44 90 LYS A N 1
ATOM 695 C CA . LYS A 1 90 ? -7.740 -11.802 -5.986 1.00 98.44 90 LYS A CA 1
ATOM 696 C C . LYS A 1 90 ? -7.253 -12.420 -4.673 1.00 98.44 90 LYS A C 1
ATOM 698 O O . LYS A 1 90 ? -8.087 -12.833 -3.877 1.00 98.44 90 LYS A O 1
ATOM 703 N N . ALA A 1 91 ? -5.940 -12.492 -4.461 1.00 98.19 91 ALA A N 1
ATOM 704 C CA . ALA A 1 91 ? -5.372 -13.101 -3.263 1.00 98.19 91 ALA A CA 1
ATOM 705 C C . ALA A 1 91 ? -5.725 -12.290 -2.007 1.00 98.19 91 ALA A C 1
ATOM 707 O O . ALA A 1 91 ? -6.156 -12.857 -1.009 1.00 98.19 91 ALA A O 1
ATOM 708 N N . PHE A 1 92 ? -5.667 -10.956 -2.094 1.00 98.50 92 PHE A N 1
ATOM 709 C CA . PHE A 1 92 ? -6.071 -10.091 -0.987 1.00 98.50 92 PHE A CA 1
ATOM 710 C C . PHE A 1 92 ? -7.535 -10.317 -0.568 1.00 98.50 92 PHE A C 1
ATOM 712 O O . PHE A 1 92 ? -7.824 -10.435 0.617 1.00 98.50 92 PHE A O 1
ATOM 719 N N . LYS A 1 93 ? -8.453 -10.451 -1.533 1.00 98.19 93 LYS A N 1
ATOM 720 C CA . LYS A 1 93 ? -9.882 -10.730 -1.285 1.00 98.19 93 LYS A CA 1
ATOM 721 C C . LYS A 1 93 ? -10.158 -12.125 -0.723 1.00 98.19 93 LYS A C 1
ATOM 723 O O . LYS A 1 93 ? -11.173 -12.332 -0.065 1.00 98.19 93 LYS A O 1
ATOM 728 N N . GLU A 1 94 ? -9.325 -13.104 -1.065 1.00 97.81 94 GLU A N 1
ATOM 729 C CA . GLU A 1 94 ? -9.540 -14.501 -0.683 1.00 97.81 94 GLU A CA 1
ATOM 730 C C . GLU A 1 94 ? -9.150 -14.752 0.776 1.00 97.81 94 GLU A C 1
ATOM 732 O O . GLU A 1 94 ? -9.919 -15.361 1.521 1.00 97.81 94 GLU A O 1
ATOM 737 N N . ASP A 1 95 ? -7.978 -14.270 1.190 1.00 96.25 95 ASP A N 1
ATOM 738 C CA . ASP A 1 95 ? -7.429 -14.545 2.521 1.00 96.25 95 ASP A CA 1
ATOM 739 C C . ASP A 1 95 ? -6.554 -13.418 3.097 1.00 96.25 95 ASP A C 1
ATOM 741 O O . ASP A 1 95 ? -5.915 -13.600 4.135 1.00 96.25 95 ASP A O 1
ATOM 745 N N . GLY A 1 96 ? -6.529 -12.245 2.460 1.00 96.69 96 GLY A N 1
ATOM 746 C CA . GLY A 1 96 ? -5.692 -11.123 2.880 1.00 96.69 96 GLY A CA 1
ATOM 747 C C . GLY A 1 96 ? -4.224 -11.250 2.468 1.00 96.69 96 GLY A C 1
ATOM 748 O O . GLY A 1 96 ? -3.402 -10.472 2.953 1.00 96.69 96 GLY A O 1
ATOM 749 N N . THR A 1 97 ? -3.867 -12.195 1.587 1.00 98.12 97 THR A N 1
ATOM 750 C CA . THR A 1 97 ? -2.488 -12.342 1.100 1.00 98.12 97 THR A CA 1
ATOM 751 C C . THR A 1 97 ? -1.984 -11.051 0.456 1.00 98.12 97 THR A C 1
ATOM 753 O O . THR A 1 97 ? -2.565 -10.534 -0.501 1.00 98.12 97 THR A O 1
ATOM 756 N N . LEU A 1 98 ? -0.837 -10.569 0.942 1.00 98.50 98 LEU A N 1
ATOM 757 C CA . LEU A 1 98 ? -0.183 -9.367 0.440 1.00 98.50 98 LEU A CA 1
ATOM 758 C C . LEU A 1 98 ? 0.937 -9.687 -0.545 1.00 98.50 98 LEU A C 1
ATOM 760 O O . LEU A 1 98 ? 1.774 -10.572 -0.330 1.00 98.50 98 LEU A O 1
ATOM 764 N N . TYR A 1 99 ? 0.999 -8.875 -1.595 1.00 98.69 99 TYR A N 1
ATOM 765 C CA . TYR A 1 99 ? 2.130 -8.832 -2.505 1.00 98.69 99 TYR A CA 1
ATOM 766 C C . TYR A 1 99 ? 2.982 -7.591 -2.253 1.00 98.69 99 TYR A C 1
ATOM 768 O O . TYR A 1 99 ? 2.489 -6.540 -1.844 1.00 98.69 99 TYR A O 1
ATOM 776 N N . TYR A 1 100 ? 4.268 -7.703 -2.571 1.00 98.56 100 TYR A N 1
ATOM 777 C CA . TYR A 1 100 ? 5.129 -6.554 -2.782 1.00 98.56 100 TYR A CA 1
ATOM 778 C C . TYR A 1 100 ? 5.655 -6.528 -4.216 1.00 98.56 100 TYR A C 1
ATOM 780 O O . TYR A 1 100 ? 5.896 -7.568 -4.833 1.00 98.56 100 TYR A O 1
ATOM 788 N N . SER A 1 101 ? 5.807 -5.326 -4.767 1.00 98.44 101 SER A N 1
ATOM 789 C CA . SER A 1 101 ? 6.490 -5.105 -6.041 1.00 98.44 101 SER A CA 1
ATOM 790 C C . SER A 1 101 ? 7.942 -4.718 -5.808 1.00 98.44 101 SER A C 1
ATOM 792 O O . SER A 1 101 ? 8.217 -3.764 -5.092 1.00 98.44 101 SER A O 1
ATOM 794 N N . GLU A 1 102 ? 8.871 -5.418 -6.443 1.00 97.06 102 GLU A N 1
ATOM 795 C CA . GLU A 1 102 ? 10.294 -5.090 -6.418 1.00 97.06 102 GLU A CA 1
ATOM 796 C C . GLU A 1 102 ? 10.746 -4.594 -7.787 1.00 97.06 102 GLU A C 1
ATOM 798 O O . GLU A 1 102 ? 10.510 -5.238 -8.815 1.00 97.06 102 GLU A O 1
ATOM 803 N N . ARG A 1 103 ? 11.417 -3.440 -7.816 1.00 92.12 103 ARG A N 1
ATOM 804 C CA . ARG A 1 103 ? 11.912 -2.880 -9.073 1.00 92.12 103 ARG A CA 1
ATOM 805 C C . ARG A 1 103 ? 13.118 -3.675 -9.581 1.00 92.12 103 ARG A C 1
ATOM 807 O O . ARG A 1 103 ? 14.231 -3.501 -9.093 1.00 92.12 103 ARG A O 1
ATOM 814 N N . MET A 1 104 ? 12.928 -4.438 -10.657 1.00 89.06 104 MET A N 1
ATOM 815 C CA . MET A 1 104 ? 14.003 -5.126 -11.380 1.00 89.06 104 MET A CA 1
ATOM 816 C C . MET A 1 104 ? 13.937 -4.850 -12.880 1.00 89.06 104 MET A C 1
ATOM 818 O O . MET A 1 104 ? 12.919 -5.070 -13.531 1.00 89.06 104 MET A O 1
ATOM 822 N N . GLY A 1 105 ? 15.036 -4.346 -13.454 1.00 85.31 105 GLY A N 1
ATOM 823 C CA . GLY A 1 105 ? 15.138 -4.119 -14.902 1.00 85.31 105 GLY A CA 1
ATOM 824 C C . GLY A 1 105 ? 14.086 -3.159 -15.479 1.00 85.31 105 GLY A C 1
ATOM 825 O O . GLY A 1 105 ? 13.762 -3.250 -16.658 1.00 85.31 105 GLY A O 1
ATOM 826 N N . GLY A 1 106 ? 13.531 -2.259 -14.657 1.00 86.38 106 GLY A N 1
ATOM 827 C CA . GLY A 1 106 ? 12.459 -1.335 -15.055 1.00 86.38 106 GLY A CA 1
ATOM 828 C C . GLY A 1 106 ? 11.037 -1.894 -14.932 1.00 86.38 106 GLY A C 1
ATOM 829 O O . GLY A 1 106 ? 10.094 -1.184 -15.265 1.00 86.38 106 GLY A O 1
ATOM 830 N N . MET A 1 107 ? 10.873 -3.121 -14.432 1.00 93.06 107 MET A N 1
ATOM 831 C CA . MET A 1 107 ? 9.579 -3.741 -14.135 1.00 93.06 107 MET A CA 1
ATOM 832 C C . MET A 1 107 ? 9.365 -3.842 -12.622 1.00 93.06 107 MET A C 1
ATOM 834 O O . MET A 1 107 ? 10.338 -3.948 -11.874 1.00 93.06 107 MET A O 1
ATOM 838 N N . GLY A 1 108 ? 8.107 -3.824 -12.181 1.00 95.88 108 GLY A N 1
ATOM 839 C CA . GLY A 1 108 ? 7.722 -4.207 -10.826 1.00 95.88 108 GLY A CA 1
ATOM 840 C C . GLY A 1 108 ? 7.453 -5.707 -10.794 1.00 95.88 108 GLY A C 1
ATOM 841 O O . GLY A 1 108 ? 6.433 -6.160 -11.307 1.00 95.88 108 GLY A O 1
ATOM 842 N N . VAL A 1 109 ? 8.377 -6.487 -10.240 1.00 97.25 109 VAL A N 1
ATOM 843 C CA . VAL A 1 109 ? 8.220 -7.940 -10.101 1.00 97.25 109 VAL A CA 1
ATOM 844 C C . VAL A 1 109 ? 7.464 -8.231 -8.812 1.00 97.25 109 VAL A C 1
ATOM 846 O O . VAL A 1 109 ? 7.783 -7.668 -7.770 1.00 97.25 109 VAL A O 1
ATOM 849 N N . LEU A 1 110 ? 6.449 -9.087 -8.891 1.00 98.25 110 LEU A N 1
ATOM 850 C CA . LEU A 1 110 ? 5.565 -9.401 -7.776 1.00 98.25 110 LEU A CA 1
ATOM 851 C C . LEU A 1 110 ? 6.070 -10.592 -6.959 1.00 98.25 110 LEU A C 1
ATOM 853 O O . LEU A 1 110 ? 6.384 -11.648 -7.508 1.00 98.25 110 LEU A O 1
ATOM 857 N N . TYR A 1 111 ? 6.060 -10.428 -5.641 1.00 98.19 111 TYR A N 1
ATOM 858 C CA . TYR A 1 111 ? 6.404 -11.448 -4.656 1.00 98.19 111 TYR A CA 1
ATOM 859 C C . TYR A 1 111 ? 5.388 -11.433 -3.518 1.00 98.19 111 TYR A C 1
ATOM 861 O O . TYR A 1 111 ? 4.814 -10.388 -3.227 1.00 98.19 111 TYR A O 1
ATOM 869 N N . TRP A 1 112 ? 5.193 -12.562 -2.840 1.00 98.38 112 TRP A N 1
ATOM 870 C CA . TRP A 1 112 ? 4.425 -12.589 -1.595 1.00 98.38 112 TRP A CA 1
ATOM 871 C C . TRP A 1 112 ? 5.228 -11.974 -0.457 1.00 98.38 112 TRP A C 1
ATOM 873 O O . TRP A 1 112 ? 6.408 -12.294 -0.294 1.00 98.38 112 TRP A O 1
ATOM 883 N N . VAL A 1 113 ? 4.577 -11.140 0.353 1.00 98.12 113 VAL A N 1
ATOM 884 C CA . VAL A 1 113 ? 5.160 -10.602 1.592 1.00 98.12 113 VAL A CA 1
ATOM 885 C C . VAL A 1 113 ? 5.586 -11.742 2.523 1.00 98.12 113 VAL A C 1
ATOM 887 O O . VAL A 1 113 ? 6.682 -11.704 3.075 1.00 98.12 113 VAL A O 1
ATOM 890 N N . ASP A 1 114 ? 4.798 -12.816 2.579 1.00 97.31 114 ASP A N 1
ATOM 891 C CA . ASP A 1 114 ? 5.052 -14.021 3.381 1.00 97.31 114 ASP A CA 1
ATOM 892 C C . ASP A 1 114 ? 6.368 -14.744 3.068 1.00 97.31 114 ASP A C 1
ATOM 894 O O . ASP A 1 114 ? 6.872 -15.505 3.896 1.00 97.31 114 ASP A O 1
ATOM 898 N N . ASN A 1 115 ? 6.980 -14.483 1.909 1.00 96.38 115 ASN A N 1
ATOM 899 C CA . ASN A 1 115 ? 8.299 -15.028 1.592 1.00 96.38 115 ASN A CA 1
ATOM 900 C C . ASN A 1 115 ? 9.417 -14.433 2.470 1.00 96.38 115 ASN A C 1
ATOM 902 O O . ASN A 1 115 ? 10.516 -14.991 2.501 1.00 96.38 115 ASN A O 1
ATOM 906 N N . LYS A 1 116 ? 9.161 -13.310 3.154 1.00 96.06 116 LYS A N 1
ATOM 907 C CA . LYS A 1 116 ? 10.124 -12.581 3.986 1.00 96.06 116 LYS A CA 1
ATOM 908 C C . LYS A 1 116 ? 9.521 -12.254 5.361 1.00 96.06 116 LYS A C 1
ATOM 910 O O . LYS A 1 116 ? 8.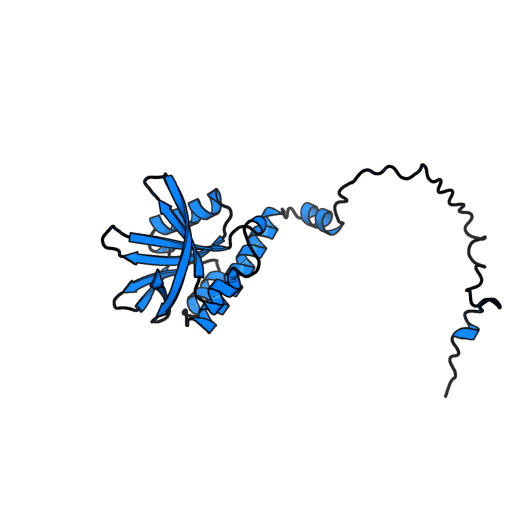732 -11.312 5.474 1.00 96.06 116 LYS A O 1
ATOM 915 N N . PRO A 1 117 ? 9.887 -12.998 6.424 1.00 96.19 117 PRO A N 1
ATOM 916 C CA . PRO A 1 117 ? 9.351 -12.792 7.772 1.00 96.19 117 PRO A CA 1
ATOM 917 C C . PRO A 1 117 ? 9.492 -11.358 8.297 1.00 96.19 117 PRO A C 1
ATOM 919 O O . PRO A 1 117 ? 8.620 -10.879 9.017 1.00 96.19 117 PRO A O 1
ATOM 922 N N . GLU A 1 118 ? 10.561 -10.658 7.919 1.00 94.50 118 GLU A N 1
ATOM 923 C CA . GLU A 1 118 ? 10.798 -9.260 8.273 1.00 94.50 118 GLU A CA 1
ATOM 924 C C . GLU A 1 118 ? 9.724 -8.314 7.712 1.00 94.50 118 GLU A C 1
ATOM 926 O O . GLU A 1 118 ? 9.297 -7.392 8.403 1.00 94.50 118 GLU A O 1
ATOM 931 N N . TYR A 1 119 ? 9.218 -8.572 6.502 1.00 96.19 119 TYR A N 1
ATOM 932 C CA . TYR A 1 119 ? 8.166 -7.758 5.889 1.00 96.19 119 TYR A CA 1
ATOM 933 C C . TYR A 1 119 ? 6.797 -8.083 6.480 1.00 96.19 119 TYR A C 1
ATOM 935 O O . TYR A 1 119 ? 6.006 -7.173 6.721 1.00 96.19 119 TYR A O 1
ATOM 943 N N . VAL A 1 120 ? 6.546 -9.357 6.796 1.00 97.38 120 VAL A N 1
ATOM 944 C CA . VAL A 1 120 ? 5.350 -9.767 7.548 1.00 97.38 120 VAL A CA 1
ATOM 945 C C . VAL A 1 120 ? 5.297 -9.046 8.894 1.00 97.38 120 VAL A C 1
ATOM 947 O O . VAL A 1 120 ? 4.248 -8.528 9.274 1.00 97.38 120 VAL A O 1
ATOM 950 N N . GLN A 1 121 ? 6.424 -8.987 9.611 1.00 95.81 121 GLN A N 1
ATOM 951 C CA . GLN A 1 121 ? 6.492 -8.289 10.892 1.00 95.81 121 GLN A CA 1
ATOM 952 C C . GLN A 1 121 ? 6.307 -6.779 10.721 1.00 95.81 121 GLN A C 1
ATOM 954 O O . GLN A 1 121 ? 5.546 -6.183 11.475 1.00 95.81 121 GLN A O 1
ATOM 959 N N . ALA A 1 122 ? 6.939 -6.169 9.712 1.00 95.56 122 ALA A N 1
ATOM 960 C CA . ALA A 1 122 ? 6.807 -4.738 9.447 1.00 95.56 122 ALA A CA 1
ATOM 961 C C . ALA A 1 122 ? 5.353 -4.321 9.177 1.00 95.56 122 ALA A C 1
ATOM 963 O O . ALA A 1 122 ? 4.917 -3.297 9.705 1.00 95.56 122 ALA A O 1
ATOM 964 N N . VAL A 1 123 ? 4.608 -5.123 8.403 1.00 97.62 123 VAL A N 1
ATOM 965 C CA . VAL A 1 123 ? 3.174 -4.915 8.148 1.00 97.62 123 VAL A CA 1
ATOM 966 C C . VAL A 1 123 ? 2.379 -5.028 9.445 1.00 97.62 123 VAL A C 1
ATOM 968 O O . VAL A 1 123 ? 1.664 -4.095 9.791 1.00 97.62 123 VAL A O 1
ATOM 971 N N . LYS A 1 124 ? 2.532 -6.126 10.195 1.00 96.69 124 LYS A N 1
ATOM 972 C CA . LYS A 1 124 ? 1.777 -6.344 11.442 1.00 96.69 124 LYS A CA 1
ATOM 973 C C . LYS A 1 124 ? 2.017 -5.238 12.461 1.00 96.69 124 LYS A C 1
ATOM 975 O O . LYS A 1 124 ? 1.066 -4.653 12.967 1.00 96.69 124 LYS A O 1
ATOM 980 N N . ASP A 1 125 ? 3.281 -4.899 12.697 1.00 95.88 125 ASP A N 1
ATOM 981 C CA . ASP A 1 125 ? 3.655 -3.830 13.622 1.00 95.88 125 ASP A CA 1
ATOM 982 C C . ASP A 1 125 ? 3.067 -2.481 13.192 1.00 95.88 125 ASP A C 1
ATOM 984 O O . ASP A 1 125 ? 2.683 -1.673 14.041 1.00 95.88 125 ASP A O 1
ATOM 988 N N . PHE A 1 126 ? 2.998 -2.224 11.883 1.00 96.81 126 PHE A N 1
ATOM 989 C CA . PHE A 1 126 ? 2.433 -0.994 11.347 1.00 96.81 126 PHE A CA 1
ATOM 990 C C . PHE A 1 126 ? 0.924 -0.943 11.581 1.00 96.81 126 PHE A C 1
ATOM 992 O O . PHE A 1 126 ? 0.429 0.046 12.127 1.00 96.81 126 PHE A O 1
ATOM 999 N N . GLU A 1 127 ? 0.200 -2.000 11.204 1.00 96.94 127 GLU A N 1
ATOM 1000 C CA . GLU A 1 127 ? -1.253 -2.070 11.374 1.00 96.94 127 GLU A CA 1
ATOM 1001 C C . GLU A 1 127 ? -1.631 -1.956 12.860 1.00 96.94 127 GLU A C 1
ATOM 1003 O O . GLU A 1 127 ? -2.495 -1.156 13.213 1.00 96.94 127 GLU A O 1
ATOM 1008 N N . GLU A 1 128 ? -0.914 -2.639 13.758 1.00 94.88 128 GLU A N 1
ATOM 1009 C CA . GLU A 1 128 ? -1.162 -2.582 15.206 1.00 94.88 128 GLU A CA 1
ATOM 1010 C C . GLU A 1 128 ? -0.902 -1.192 15.808 1.00 94.88 128 GLU A C 1
ATOM 1012 O O . GLU A 1 128 ? -1.685 -0.702 16.626 1.00 94.88 128 GLU A O 1
ATOM 1017 N N . LYS A 1 129 ? 0.195 -0.528 15.421 1.00 94.12 129 LYS A N 1
ATOM 1018 C CA . LYS A 1 129 ? 0.577 0.775 15.997 1.00 94.12 129 LYS A CA 1
ATOM 1019 C C . LYS A 1 129 ? -0.261 1.929 15.462 1.00 94.12 129 LYS A C 1
ATOM 1021 O O . LYS A 1 129 ? -0.438 2.929 16.158 1.00 94.12 129 LYS A O 1
ATOM 1026 N N . THR A 1 130 ? -0.725 1.828 14.221 1.00 94.00 130 THR A N 1
ATOM 1027 C CA . THR A 1 130 ? -1.322 2.959 13.496 1.00 94.00 130 THR A CA 1
ATOM 1028 C C . THR A 1 130 ? -2.819 2.785 13.274 1.00 94.00 130 THR A C 1
ATOM 1030 O O . THR A 1 130 ? -3.538 3.779 13.176 1.00 94.00 130 THR A O 1
ATOM 1033 N N . GLY A 1 131 ? -3.301 1.539 13.234 1.00 94.88 131 GLY A N 1
ATOM 1034 C CA . GLY A 1 131 ? -4.647 1.165 12.806 1.00 94.88 131 GLY A CA 1
ATOM 1035 C C . GLY A 1 131 ? -4.940 1.496 11.340 1.00 94.88 131 GLY A C 1
ATOM 1036 O O . GLY A 1 131 ? -6.096 1.703 10.985 1.00 94.88 131 GLY A O 1
ATOM 1037 N N . GLY A 1 132 ? -3.908 1.644 10.504 1.00 96.50 132 GLY A N 1
ATOM 1038 C CA . GLY A 1 132 ? -4.051 1.655 9.050 1.00 96.50 132 GLY A CA 1
ATOM 1039 C C . GLY A 1 132 ? -4.008 0.235 8.485 1.00 96.50 132 GLY A C 1
ATOM 1040 O O . GLY A 1 132 ? -3.346 -0.620 9.064 1.00 96.50 132 GLY A O 1
ATOM 1041 N N . LYS A 1 133 ? -4.669 -0.004 7.347 1.00 98.25 133 LYS A N 1
ATOM 1042 C CA . LYS A 1 133 ? -4.685 -1.315 6.676 1.00 98.25 133 LYS A CA 1
ATOM 1043 C C . LYS A 1 133 ? -3.771 -1.334 5.457 1.00 98.25 133 LYS A C 1
ATOM 1045 O O . LYS A 1 133 ? -3.997 -0.569 4.522 1.00 98.25 133 LYS A O 1
ATOM 1050 N N . VAL A 1 134 ? -2.764 -2.199 5.438 1.00 98.69 134 VAL A N 1
ATOM 1051 C CA . VAL A 1 134 ? -1.853 -2.359 4.296 1.00 98.69 134 VAL A CA 1
ATOM 1052 C C . VAL A 1 134 ? -2.532 -3.196 3.215 1.00 98.69 134 VAL A C 1
ATOM 1054 O O . VAL A 1 134 ? -3.154 -4.214 3.512 1.00 98.69 134 VAL A O 1
ATOM 1057 N N . TYR A 1 135 ? -2.409 -2.773 1.956 1.00 98.62 135 TYR A N 1
ATOM 1058 C CA . TYR A 1 135 ? -3.003 -3.478 0.810 1.00 98.62 135 TYR A CA 1
ATOM 1059 C C . TYR A 1 135 ? -1.984 -3.895 -0.255 1.00 98.62 135 TYR A C 1
ATOM 1061 O O . TYR A 1 135 ? -2.259 -4.785 -1.055 1.00 98.62 135 TYR A O 1
ATOM 1069 N N . HIS A 1 136 ? -0.809 -3.263 -0.288 1.00 98.69 136 HIS A N 1
ATOM 1070 C CA . HIS A 1 136 ? 0.294 -3.607 -1.188 1.00 98.69 136 HIS A CA 1
ATOM 1071 C C . HIS A 1 136 ? 1.598 -3.017 -0.650 1.00 98.69 136 HIS A C 1
ATOM 1073 O O . HIS A 1 136 ? 1.568 -2.021 0.073 1.00 98.69 136 HIS A O 1
ATOM 1079 N N . CYS A 1 137 ? 2.748 -3.573 -1.030 1.00 98.62 137 CYS A N 1
ATOM 1080 C CA . CYS A 1 137 ? 4.044 -2.977 -0.689 1.00 98.62 137 CYS A CA 1
ATOM 1081 C C . CYS A 1 137 ? 4.920 -2.749 -1.927 1.00 98.62 137 CYS A C 1
ATOM 1083 O O . CYS A 1 137 ? 4.767 -3.412 -2.955 1.00 98.62 137 CYS A O 1
ATOM 1085 N N . VAL A 1 138 ? 5.883 -1.832 -1.840 1.00 98.12 138 VAL A N 1
ATOM 1086 C CA . VAL A 1 138 ? 6.864 -1.601 -2.911 1.00 98.12 138 VAL A CA 1
ATOM 1087 C C . VAL A 1 138 ? 8.271 -1.545 -2.331 1.00 98.12 138 VAL A C 1
ATOM 1089 O O . VAL A 1 138 ? 8.569 -0.716 -1.481 1.00 98.12 138 VAL A O 1
ATOM 1092 N N . LEU A 1 139 ? 9.150 -2.420 -2.818 1.00 96.69 139 LEU A N 1
ATOM 1093 C CA . LEU A 1 139 ? 10.569 -2.428 -2.488 1.00 96.69 139 LEU A CA 1
ATOM 1094 C C . LEU A 1 139 ? 11.355 -1.660 -3.553 1.00 96.69 139 LEU A C 1
ATOM 1096 O O . LEU A 1 139 ? 11.403 -2.048 -4.728 1.00 96.69 139 LEU A O 1
ATOM 1100 N N . THR A 1 140 ? 12.000 -0.579 -3.123 1.00 93.31 140 THR A N 1
ATOM 1101 C CA . THR A 1 140 ? 12.862 0.251 -3.964 1.00 93.31 140 THR A CA 1
ATOM 1102 C C . THR A 1 140 ? 14.299 0.208 -3.461 1.00 93.31 140 THR A C 1
ATOM 1104 O O . THR A 1 140 ? 14.600 0.638 -2.351 1.00 93.31 140 THR A O 1
ATOM 1107 N N . HIS A 1 141 ? 15.206 -0.254 -4.319 1.00 92.12 141 HIS A N 1
ATOM 1108 C CA . HIS A 1 141 ? 16.646 -0.218 -4.070 1.00 92.12 141 HIS A CA 1
ATOM 1109 C C . HIS A 1 141 ? 17.201 1.171 -4.388 1.00 92.12 141 HIS A C 1
ATOM 1111 O O . HIS A 1 141 ? 17.115 1.628 -5.532 1.00 92.12 141 HIS A O 1
ATOM 1117 N N . THR A 1 142 ? 17.772 1.840 -3.390 1.00 88.50 142 THR A N 1
ATOM 1118 C CA . THR A 1 142 ? 18.428 3.147 -3.531 1.00 88.50 142 THR A CA 1
ATOM 1119 C C . THR A 1 142 ? 19.923 3.041 -3.228 1.00 88.50 142 THR A C 1
ATOM 1121 O O . THR A 1 142 ? 20.396 2.038 -2.698 1.00 88.50 142 THR A O 1
ATOM 1124 N N . GLU A 1 143 ? 20.691 4.091 -3.530 1.00 89.12 143 GLU A N 1
ATOM 1125 C CA . GLU A 1 143 ? 22.123 4.146 -3.188 1.00 89.12 143 GLU A CA 1
ATOM 1126 C C . GLU A 1 143 ? 22.378 4.156 -1.672 1.00 89.12 143 GLU A C 1
ATOM 1128 O O . GLU A 1 143 ? 23.469 3.804 -1.227 1.00 89.12 143 GLU A O 1
ATOM 1133 N N . PHE A 1 144 ? 21.373 4.541 -0.880 1.00 84.50 144 PHE A N 1
ATOM 1134 C CA . PHE A 1 144 ? 21.462 4.672 0.574 1.00 84.50 144 PHE A CA 1
ATOM 1135 C C . PHE A 1 144 ? 20.805 3.508 1.326 1.00 84.50 144 PHE A C 1
ATOM 1137 O O . PHE A 1 144 ? 20.770 3.527 2.553 1.00 84.50 144 PHE A O 1
ATOM 1144 N N . GLY A 1 145 ? 20.313 2.494 0.608 1.00 87.94 145 GLY A N 1
ATOM 1145 C CA . GLY A 1 145 ? 19.644 1.333 1.184 1.00 87.94 145 GLY A CA 1
ATOM 1146 C C . GLY A 1 145 ? 18.312 1.015 0.516 1.00 87.94 145 GLY A C 1
ATOM 1147 O O . GLY A 1 145 ? 17.971 1.543 -0.546 1.00 87.94 145 GLY A O 1
ATOM 1148 N N . GLU A 1 146 ? 17.567 0.121 1.147 1.00 90.56 146 GLU A N 1
ATOM 1149 C CA . GLU A 1 146 ? 16.252 -0.314 0.693 1.00 90.56 146 GLU A CA 1
ATOM 1150 C C . GLU A 1 146 ? 15.161 0.583 1.2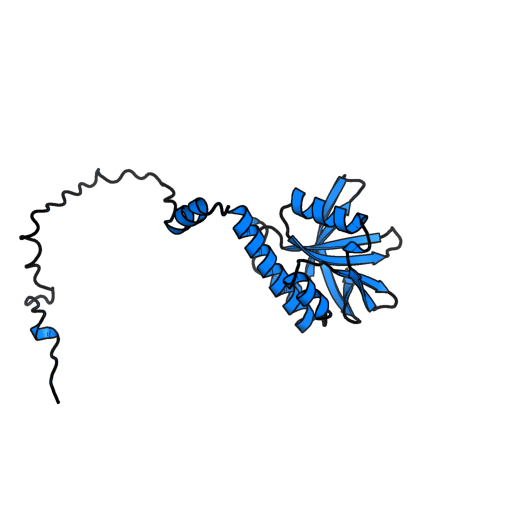84 1.00 90.56 146 GLU A C 1
ATOM 1152 O O . GLU A 1 146 ? 15.178 0.892 2.472 1.00 90.56 146 GLU A O 1
ATOM 1157 N N . LEU A 1 147 ? 14.200 0.979 0.453 1.00 92.31 147 LEU A N 1
ATOM 1158 C CA . LEU A 1 147 ? 12.955 1.606 0.886 1.00 92.31 147 LEU A CA 1
ATOM 1159 C C . LEU A 1 147 ? 11.832 0.594 0.702 1.00 92.31 147 LEU A C 1
ATOM 1161 O O . LEU A 1 147 ? 11.529 0.205 -0.430 1.00 92.31 147 LEU A O 1
ATOM 1165 N N . PHE A 1 148 ? 11.250 0.149 1.812 1.00 96.00 148 PHE A N 1
ATOM 1166 C CA . PHE A 1 148 ? 10.099 -0.743 1.812 1.00 96.00 148 PHE A CA 1
ATOM 1167 C C . PHE A 1 148 ? 8.838 0.058 2.124 1.00 96.00 148 PHE A C 1
ATOM 1169 O O . PHE A 1 148 ? 8.515 0.312 3.282 1.00 96.00 148 PHE A O 1
ATOM 1176 N N . ASP A 1 149 ? 8.151 0.481 1.069 1.00 97.75 149 ASP A N 1
ATOM 1177 C CA . ASP A 1 149 ? 6.949 1.295 1.171 1.00 97.75 149 ASP A CA 1
ATOM 1178 C C . ASP A 1 149 ? 5.746 0.404 1.482 1.00 97.75 149 ASP A C 1
ATOM 1180 O O . ASP A 1 149 ? 5.371 -0.449 0.674 1.00 97.75 149 ASP A O 1
ATOM 1184 N N . LEU A 1 150 ? 5.119 0.625 2.634 1.00 98.50 150 LEU A N 1
ATOM 1185 C CA . LEU A 1 150 ? 3.836 0.037 3.002 1.00 98.50 150 LEU A CA 1
ATOM 1186 C C . LEU A 1 150 ? 2.723 0.931 2.452 1.00 98.50 150 LEU A C 1
ATOM 1188 O O . LEU A 1 150 ? 2.500 2.017 2.986 1.00 98.50 150 LEU A O 1
ATOM 1192 N N . MET A 1 151 ? 2.033 0.510 1.389 1.00 98.50 151 MET A N 1
ATOM 1193 C CA . MET A 1 151 ? 0.880 1.246 0.863 1.00 98.50 151 MET A CA 1
ATOM 1194 C C . MET A 1 151 ? -0.364 0.863 1.663 1.00 98.50 151 MET A C 1
ATOM 1196 O O . MET A 1 151 ? -0.702 -0.320 1.763 1.00 98.50 151 MET A O 1
ATOM 1200 N N . TYR A 1 152 ? -1.046 1.852 2.242 1.00 98.50 152 TYR A N 1
ATOM 1201 C CA . TYR A 1 152 ? -2.088 1.585 3.234 1.00 98.50 152 TYR A CA 1
ATOM 1202 C C . TYR A 1 152 ? -3.317 2.491 3.113 1.00 98.50 152 TYR A C 1
ATOM 1204 O O . TYR A 1 152 ? -3.277 3.565 2.515 1.00 98.50 152 TYR A O 1
ATOM 1212 N N . ILE A 1 153 ? -4.420 2.035 3.704 1.00 98.25 153 ILE A N 1
ATOM 1213 C CA . ILE A 1 153 ? -5.633 2.806 3.954 1.00 98.25 153 ILE A CA 1
ATOM 1214 C C . ILE A 1 153 ? -5.526 3.378 5.374 1.00 98.25 153 ILE A C 1
ATOM 1216 O O . ILE A 1 153 ? -5.542 2.603 6.336 1.00 98.25 153 ILE A O 1
ATOM 1220 N N . PRO A 1 154 ? -5.388 4.704 5.554 1.00 96.38 154 PRO A N 1
ATOM 1221 C CA . PRO A 1 154 ? -5.363 5.298 6.885 1.00 96.38 154 PRO A CA 1
ATOM 1222 C C . PRO A 1 154 ? -6.738 5.192 7.554 1.00 96.38 154 PRO A C 1
ATOM 1224 O O . PRO A 1 154 ? -7.749 4.899 6.907 1.00 96.38 154 PRO A O 1
ATOM 1227 N N . LYS A 1 155 ? -6.803 5.453 8.861 1.00 95.56 155 LYS A N 1
ATOM 1228 C CA . LYS A 1 155 ? -8.088 5.583 9.559 1.00 95.56 155 LYS A CA 1
ATOM 1229 C C . LYS A 1 155 ? -8.939 6.688 8.944 1.00 95.56 155 LYS A C 1
ATOM 1231 O O . LYS A 1 155 ? -8.406 7.663 8.410 1.00 95.56 155 LYS A O 1
ATOM 1236 N N . LYS A 1 156 ? -10.258 6.542 9.039 1.00 91.19 156 LYS A N 1
ATOM 1237 C CA . LYS A 1 156 ? -11.236 7.429 8.403 1.00 91.19 156 LYS A CA 1
ATOM 1238 C C . LYS A 1 156 ? -11.040 8.898 8.777 1.00 91.19 156 LYS A C 1
ATOM 1240 O O . LYS A 1 156 ? -11.114 9.761 7.914 1.00 91.19 156 LYS A O 1
ATOM 1245 N N . GLU A 1 157 ? -10.717 9.180 10.034 1.00 90.88 157 GLU A N 1
ATOM 1246 C CA . GLU A 1 157 ? -10.446 10.528 10.541 1.00 90.88 157 GLU A CA 1
ATOM 1247 C C . GLU A 1 157 ? -9.186 11.186 9.951 1.00 90.88 157 GLU A C 1
ATOM 1249 O O . GLU A 1 157 ? -9.056 12.409 9.990 1.00 90.88 157 GLU A O 1
ATOM 1254 N N . SER A 1 158 ? -8.271 10.390 9.395 1.00 90.69 158 SER A N 1
ATOM 1255 C CA . SER A 1 158 ? -7.045 10.861 8.743 1.00 90.69 158 SER A CA 1
ATOM 1256 C C . SER A 1 158 ? -7.205 11.034 7.230 1.00 90.69 158 SER A C 1
ATOM 1258 O O . SER A 1 158 ? -6.316 11.602 6.596 1.00 90.69 158 SER A O 1
ATOM 1260 N N . GLN A 1 159 ? -8.313 10.553 6.654 1.00 91.00 159 GLN A N 1
ATOM 1261 C CA . GLN A 1 159 ? -8.615 10.663 5.228 1.00 91.00 159 GLN A CA 1
ATOM 1262 C C . GLN A 1 159 ? -9.195 12.042 4.900 1.00 91.00 159 GLN A C 1
ATOM 1264 O O . GLN A 1 159 ? -10.021 12.596 5.629 1.00 91.00 159 GLN A O 1
ATOM 1269 N N . LYS A 1 160 ? -8.781 12.587 3.764 1.00 91.56 160 LYS A N 1
ATOM 1270 C CA . LYS A 1 160 ? -9.283 13.818 3.167 1.00 91.56 160 LYS A CA 1
ATOM 1271 C C . LYS A 1 160 ? -9.980 13.500 1.851 1.00 91.56 160 LYS A C 1
ATOM 1273 O O . LYS A 1 160 ? -9.705 12.512 1.171 1.00 91.56 160 LYS A O 1
ATOM 1278 N N . GLU A 1 161 ? -10.903 14.379 1.484 1.00 91.81 161 GLU A N 1
ATOM 1279 C CA . GLU A 1 161 ? -11.536 14.329 0.171 1.00 91.81 161 GLU A CA 1
ATOM 1280 C C . GLU A 1 161 ? -10.469 14.474 -0.925 1.00 91.81 161 GLU A C 1
ATOM 1282 O O . GLU A 1 161 ? -9.680 15.420 -0.901 1.00 91.81 161 GLU A O 1
ATOM 1287 N N . GLY A 1 162 ? -10.450 13.542 -1.881 1.00 91.38 162 GLY A N 1
ATOM 1288 C CA . GLY A 1 162 ? -9.508 13.549 -2.999 1.00 91.38 162 GLY A CA 1
ATOM 1289 C C . GLY A 1 162 ? -8.294 12.630 -2.845 1.00 91.38 162 GLY A C 1
ATOM 1290 O O . GLY A 1 162 ? -7.579 12.439 -3.827 1.00 91.38 162 GLY A O 1
ATOM 1291 N N . ASP A 1 163 ? -8.038 12.046 -1.669 1.00 90.75 163 ASP A N 1
ATOM 1292 C CA . ASP A 1 163 ? -6.808 11.266 -1.460 1.00 90.75 163 ASP A CA 1
ATOM 1293 C C . ASP A 1 163 ? -6.730 10.026 -2.373 1.00 90.75 163 ASP A C 1
ATOM 1295 O O . ASP A 1 163 ? -5.682 9.709 -2.936 1.00 90.75 163 ASP A O 1
ATOM 1299 N N . PHE A 1 164 ? -7.851 9.331 -2.583 1.00 94.19 164 PHE A N 1
ATOM 1300 C CA . PHE A 1 164 ? -7.893 8.146 -3.449 1.00 94.19 164 PHE A CA 1
ATOM 1301 C C . PHE A 1 164 ? -7.992 8.510 -4.935 1.00 94.19 164 PHE A C 1
ATOM 1303 O O . PHE A 1 164 ? -7.522 7.764 -5.797 1.00 94.19 164 PHE A O 1
ATOM 1310 N N . GLU A 1 165 ? -8.570 9.668 -5.252 1.00 96.00 165 GLU A N 1
ATOM 1311 C CA . GLU A 1 165 ? -8.523 10.260 -6.584 1.00 96.00 165 GLU A CA 1
ATOM 1312 C C . GLU A 1 165 ? -7.086 10.618 -6.970 1.00 96.00 165 GLU A C 1
ATOM 1314 O O . GLU A 1 165 ? -6.697 10.354 -8.104 1.00 96.00 165 GLU A O 1
ATOM 1319 N N . ALA A 1 166 ? -6.271 11.125 -6.040 1.00 96.31 166 ALA A N 1
ATOM 1320 C CA . ALA A 1 166 ? -4.856 11.406 -6.281 1.00 96.31 166 ALA A CA 1
ATOM 1321 C C . ALA A 1 166 ? -4.073 10.127 -6.628 1.00 96.31 166 ALA A C 1
ATOM 1323 O O . ALA A 1 166 ? -3.280 10.116 -7.576 1.00 96.31 166 ALA A O 1
ATOM 1324 N N . LEU A 1 167 ? -4.360 9.008 -5.958 1.00 96.38 167 LEU A N 1
ATOM 1325 C CA . LEU A 1 167 ? -3.799 7.711 -6.338 1.00 96.38 167 LEU A CA 1
ATOM 1326 C C . LEU A 1 167 ? -4.237 7.293 -7.746 1.00 96.38 167 LEU A C 1
ATOM 1328 O O . LEU A 1 167 ? -3.408 6.911 -8.576 1.00 96.38 167 LEU A O 1
ATOM 1332 N N . ARG A 1 168 ? -5.533 7.382 -8.046 1.00 96.94 168 ARG A N 1
ATOM 1333 C CA . ARG A 1 168 ? -6.073 7.002 -9.358 1.00 96.94 168 ARG A CA 1
ATOM 1334 C C . ARG A 1 168 ? -5.507 7.863 -10.488 1.00 96.94 168 ARG A C 1
ATOM 1336 O O . ARG A 1 168 ? -5.074 7.326 -11.500 1.00 96.94 168 ARG A O 1
ATOM 1343 N N . ASP A 1 169 ? -5.503 9.177 -10.316 1.00 96.69 169 ASP A N 1
ATOM 1344 C CA . ASP A 1 169 ? -5.267 10.132 -11.400 1.00 96.69 169 ASP A CA 1
ATOM 1345 C C . ASP A 1 169 ? -3.788 10.531 -11.521 1.00 96.69 169 ASP A C 1
ATOM 1347 O O . ASP A 1 169 ? -3.329 10.919 -12.602 1.00 96.69 169 ASP A O 1
ATOM 1351 N N . HIS A 1 170 ? -3.024 10.438 -10.427 1.00 96.50 170 HIS A N 1
ATOM 1352 C CA . HIS A 1 170 ? -1.634 10.909 -10.350 1.00 96.50 170 HIS A CA 1
ATOM 1353 C C . HIS A 1 170 ? -0.648 9.856 -9.823 1.00 96.50 170 HIS A C 1
ATOM 1355 O O . HIS A 1 170 ? 0.566 9.995 -10.010 1.00 96.50 170 HIS A O 1
ATOM 1361 N N . GLY A 1 171 ? -1.150 8.762 -9.251 1.00 96.88 171 GLY A N 1
ATOM 1362 C CA . GLY A 1 171 ? -0.338 7.681 -8.697 1.00 96.88 171 GLY A CA 1
ATOM 1363 C C . GLY A 1 171 ? 0.159 7.978 -7.289 1.00 96.88 171 GLY A C 1
ATOM 1364 O O . GLY A 1 171 ? 1.100 7.329 -6.849 1.00 96.88 171 GLY A O 1
ATOM 1365 N N . GLU A 1 172 ? -0.418 8.963 -6.606 1.00 97.62 172 GLU A N 1
ATOM 1366 C CA . GLU A 1 172 ? -0.002 9.388 -5.269 1.00 97.62 172 GLU A CA 1
ATOM 1367 C C . GLU A 1 172 ? -0.674 8.522 -4.205 1.00 97.62 172 GLU A C 1
ATOM 1369 O O . GLU A 1 172 ? -1.882 8.601 -4.004 1.00 97.62 172 GLU A O 1
ATOM 1374 N N . ALA A 1 173 ? 0.098 7.666 -3.540 1.00 97.38 173 ALA A N 1
ATOM 1375 C CA . ALA A 1 173 ? -0.407 6.776 -2.501 1.00 97.38 173 ALA A CA 1
ATOM 1376 C C . ALA A 1 173 ? 0.048 7.227 -1.118 1.00 97.38 173 ALA A C 1
ATOM 1378 O O . ALA A 1 173 ? 1.170 7.712 -0.962 1.00 97.38 173 ALA A O 1
ATOM 1379 N N . PHE A 1 174 ? -0.781 6.957 -0.112 1.00 97.56 174 PHE A N 1
ATOM 1380 C CA . PHE A 1 174 ? -0.327 6.900 1.271 1.00 97.56 174 PHE A CA 1
ATOM 1381 C C . PHE A 1 174 ? 0.701 5.801 1.445 1.00 97.56 174 PHE A C 1
ATOM 1383 O O . PHE A 1 174 ? 0.454 4.650 1.072 1.00 97.56 174 PHE A O 1
ATOM 1390 N N . ILE A 1 175 ? 1.825 6.161 2.053 1.00 97.50 175 ILE A N 1
ATOM 1391 C CA . ILE A 1 175 ? 2.897 5.223 2.347 1.00 97.50 175 ILE A CA 1
ATOM 1392 C C . ILE A 1 175 ? 3.426 5.407 3.752 1.00 97.50 175 ILE A C 1
ATOM 1394 O O . ILE A 1 175 ? 3.380 6.501 4.323 1.00 97.50 175 ILE A O 1
ATOM 1398 N N . ALA A 1 176 ? 3.939 4.314 4.291 1.00 97.25 176 ALA A N 1
ATOM 1399 C CA . ALA A 1 176 ? 4.759 4.308 5.480 1.00 97.25 176 ALA A CA 1
ATOM 1400 C C . ALA A 1 176 ? 6.034 3.514 5.202 1.00 97.25 176 ALA A C 1
ATOM 1402 O O . ALA A 1 176 ? 5.966 2.412 4.663 1.00 97.25 176 ALA A O 1
ATOM 1403 N N . VAL A 1 177 ? 7.185 4.065 5.574 1.00 95.12 177 VAL A N 1
ATOM 1404 C CA . VAL A 1 177 ? 8.481 3.385 5.468 1.00 95.12 177 VAL A CA 1
ATOM 1405 C C . VAL A 1 177 ? 8.963 3.054 6.877 1.00 95.12 177 VAL A C 1
ATOM 1407 O O . VAL A 1 177 ? 8.993 3.961 7.713 1.00 95.12 177 VAL A O 1
ATOM 1410 N N . PRO A 1 178 ? 9.315 1.793 7.184 1.00 92.19 178 PRO A N 1
ATOM 1411 C CA . PRO A 1 178 ? 9.952 1.457 8.452 1.00 92.19 178 PRO A CA 1
ATOM 1412 C C . PRO A 1 178 ? 11.244 2.260 8.644 1.00 92.19 178 PRO A C 1
ATOM 1414 O O . PRO A 1 178 ? 12.106 2.267 7.767 1.00 92.19 178 PRO A O 1
ATOM 1417 N N . ASP A 1 179 ? 11.379 2.919 9.794 1.00 85.81 179 ASP A N 1
ATOM 1418 C CA . ASP A 1 179 ? 12.590 3.643 10.181 1.00 85.81 179 ASP A CA 1
ATOM 1419 C C . ASP A 1 179 ? 13.164 3.034 11.466 1.00 85.81 179 ASP A C 1
ATOM 1421 O O . ASP A 1 179 ? 12.685 3.281 12.581 1.00 85.81 179 ASP A O 1
ATOM 1425 N N . ASP A 1 180 ? 14.226 2.246 11.293 1.00 75.31 180 ASP A N 1
ATOM 1426 C CA . ASP A 1 180 ? 14.944 1.576 12.378 1.00 75.31 180 ASP A CA 1
ATOM 1427 C C . ASP A 1 180 ? 15.639 2.559 13.336 1.00 75.31 180 ASP A C 1
ATOM 1429 O O . ASP A 1 180 ? 15.868 2.228 14.501 1.00 75.31 180 ASP A O 1
ATOM 1433 N N . GLN A 1 181 ? 15.989 3.768 12.880 1.00 73.88 181 GLN A N 1
ATOM 1434 C CA . GLN A 1 181 ? 16.655 4.774 13.713 1.00 73.88 181 GLN A CA 1
ATOM 1435 C C . GLN A 1 181 ? 15.666 5.493 14.629 1.00 73.88 181 GLN A C 1
ATOM 1437 O O . GLN A 1 181 ? 16.006 5.813 15.771 1.00 73.88 181 GLN A O 1
ATOM 1442 N N . LEU A 1 182 ? 14.449 5.736 14.141 1.00 69.25 182 LEU A N 1
ATOM 1443 C CA . LEU A 1 182 ? 13.369 6.353 14.915 1.00 69.25 182 LEU A CA 1
ATOM 1444 C C . LEU A 1 182 ? 12.510 5.329 15.674 1.00 69.25 182 LEU A C 1
ATOM 1446 O O . LEU A 1 182 ? 11.716 5.721 16.530 1.00 69.25 182 LEU A O 1
ATOM 1450 N N . GLY A 1 183 ? 12.676 4.030 15.400 1.00 73.56 183 GLY A N 1
ATOM 1451 C CA . GLY A 1 183 ? 11.893 2.954 16.016 1.00 73.56 183 GLY A CA 1
ATOM 1452 C C . GLY A 1 183 ? 10.413 2.997 15.624 1.00 73.56 183 GLY A C 1
ATOM 1453 O O . GLY A 1 183 ? 9.548 2.591 16.407 1.00 73.56 183 GLY A O 1
ATOM 1454 N N . GLY A 1 184 ? 10.115 3.535 14.441 1.00 86.31 184 GLY A N 1
ATOM 1455 C CA . GLY A 1 184 ? 8.765 3.862 13.997 1.00 86.31 184 GLY A CA 1
ATOM 1456 C C . GLY A 1 184 ? 8.627 3.823 12.480 1.00 86.31 184 GLY A C 1
ATOM 1457 O O . GLY A 1 184 ? 9.255 3.003 11.815 1.00 86.31 184 GLY A O 1
ATOM 1458 N N . TYR A 1 185 ? 7.780 4.702 11.947 1.00 91.44 185 TYR A N 1
ATOM 1459 C CA . TYR A 1 185 ? 7.517 4.789 10.515 1.00 91.44 185 TYR A CA 1
ATOM 1460 C C . TYR A 1 185 ? 7.564 6.236 10.047 1.00 91.44 185 TYR A C 1
ATOM 1462 O O . TYR A 1 185 ? 6.962 7.113 10.673 1.00 91.44 185 TYR A O 1
ATOM 1470 N N . GLU A 1 186 ? 8.216 6.467 8.914 1.00 92.56 186 GLU A N 1
ATOM 1471 C CA . GLU A 1 186 ? 8.067 7.707 8.166 1.00 92.56 186 GLU A CA 1
ATOM 1472 C C . GLU A 1 186 ? 6.812 7.598 7.295 1.00 92.56 186 GLU A C 1
ATOM 1474 O O . GLU A 1 186 ? 6.757 6.802 6.358 1.00 92.56 186 GLU A O 1
ATOM 1479 N N . MET A 1 187 ? 5.778 8.368 7.634 1.00 94.06 187 MET A N 1
ATOM 1480 C CA . MET A 1 187 ? 4.517 8.401 6.893 1.00 94.06 187 MET A CA 1
ATOM 1481 C C . MET A 1 187 ? 4.476 9.586 5.936 1.00 94.06 187 MET A C 1
ATOM 1483 O O . MET A 1 187 ? 4.877 10.697 6.284 1.00 94.06 187 MET A O 1
ATOM 1487 N N . GLY A 1 188 ? 3.891 9.379 4.762 1.00 94.31 188 GLY A N 1
ATOM 1488 C CA . GLY A 1 188 ? 3.705 10.448 3.795 1.00 94.31 188 GLY A CA 1
ATOM 1489 C C . GLY A 1 188 ? 3.021 9.970 2.528 1.00 94.31 188 GLY A C 1
ATOM 1490 O O . GLY A 1 188 ? 2.170 9.079 2.562 1.00 94.31 188 GLY A O 1
ATOM 1491 N N . TYR A 1 189 ? 3.421 10.582 1.417 1.00 95.00 189 TYR A N 1
ATOM 1492 C CA . TYR A 1 189 ? 2.959 10.234 0.083 1.00 95.00 189 TYR A CA 1
ATOM 1493 C C . TYR A 1 189 ? 4.146 9.901 -0.808 1.00 95.00 189 TYR A C 1
ATOM 1495 O O . TYR A 1 189 ? 5.206 10.520 -0.694 1.00 95.00 189 TYR A O 1
ATOM 1503 N N . ALA A 1 190 ? 3.941 8.960 -1.718 1.00 96.94 190 ALA A N 1
ATOM 1504 C CA . ALA A 1 190 ? 4.881 8.660 -2.788 1.00 96.94 190 ALA A CA 1
ATOM 1505 C C . ALA A 1 190 ? 4.134 8.420 -4.099 1.00 96.94 190 ALA A C 1
ATOM 1507 O O . ALA A 1 190 ? 2.958 8.042 -4.107 1.00 96.94 190 ALA A O 1
ATOM 1508 N N . GLY A 1 191 ? 4.825 8.657 -5.213 1.00 97.69 191 GLY A N 1
ATOM 1509 C CA . GLY A 1 191 ? 4.260 8.512 -6.549 1.00 97.69 191 GLY A CA 1
ATOM 1510 C C . GLY A 1 191 ? 4.567 7.147 -7.155 1.00 97.69 191 GLY A C 1
ATOM 1511 O O . GLY A 1 191 ? 5.720 6.719 -7.157 1.00 97.69 191 GLY A O 1
ATOM 1512 N N . TYR A 1 192 ? 3.580 6.500 -7.772 1.00 97.88 192 TYR A N 1
ATOM 1513 C CA . TYR A 1 192 ? 3.715 5.174 -8.381 1.00 97.88 192 TYR A CA 1
ATOM 1514 C C . TYR A 1 192 ? 3.209 5.117 -9.827 1.00 97.88 192 TYR A C 1
ATOM 1516 O O . TYR A 1 192 ? 2.541 6.012 -10.357 1.00 97.88 192 TYR A O 1
ATOM 1524 N N . THR A 1 193 ? 3.601 4.055 -10.521 1.00 97.69 193 THR A N 1
ATOM 1525 C CA . THR A 1 193 ? 3.008 3.614 -11.789 1.00 97.69 193 THR A CA 1
ATOM 1526 C C . THR A 1 193 ? 3.159 2.114 -11.924 1.00 97.69 193 THR A C 1
ATOM 1528 O O . THR A 1 193 ? 4.027 1.524 -11.286 1.00 97.69 193 THR A O 1
ATOM 1531 N N . GLY A 1 194 ? 2.358 1.497 -12.784 1.00 97.50 194 GLY A N 1
ATOM 1532 C CA . GLY A 1 194 ? 2.542 0.092 -13.112 1.00 97.50 194 GLY A CA 1
ATOM 1533 C C . GLY A 1 194 ? 3.607 -0.136 -14.179 1.00 97.50 194 GLY A C 1
ATOM 1534 O O . GLY A 1 194 ? 3.810 0.694 -15.071 1.00 97.50 194 GLY A O 1
ATOM 1535 N N . ALA A 1 195 ? 4.293 -1.271 -14.068 1.00 97.19 195 ALA A N 1
ATOM 1536 C CA . ALA A 1 195 ? 5.236 -1.793 -15.046 1.00 97.19 195 ALA A CA 1
ATOM 1537 C C . ALA A 1 195 ? 5.389 -3.312 -14.867 1.00 97.19 195 ALA A C 1
ATOM 1539 O O . ALA A 1 195 ? 5.715 -3.781 -13.780 1.00 97.19 195 ALA A O 1
ATOM 1540 N N . GLY A 1 196 ? 5.203 -4.092 -15.936 1.00 94.75 196 GLY A N 1
ATOM 1541 C CA . GLY A 1 196 ? 5.424 -5.547 -15.906 1.00 94.75 196 GLY A CA 1
ATOM 1542 C C . GLY A 1 196 ? 4.458 -6.338 -15.012 1.00 94.75 196 GLY A C 1
ATOM 1543 O O . GLY A 1 196 ? 4.792 -7.446 -14.610 1.00 94.75 196 GLY A O 1
ATOM 1544 N N . GLY A 1 197 ? 3.285 -5.782 -14.695 1.00 97.00 197 GLY A N 1
ATOM 1545 C CA . GLY A 1 197 ? 2.299 -6.403 -13.806 1.00 97.00 197 GLY A CA 1
ATOM 1546 C C . GLY A 1 197 ? 2.442 -6.023 -12.330 1.00 97.00 197 GLY A C 1
ATOM 1547 O O . GLY A 1 197 ? 1.540 -6.318 -11.560 1.00 97.00 197 GLY A O 1
ATOM 1548 N N . GLY A 1 198 ? 3.519 -5.351 -11.918 1.00 98.12 198 GLY A N 1
ATOM 1549 C CA . GLY A 1 198 ? 3.662 -4.773 -10.576 1.00 98.12 198 GLY A CA 1
ATOM 1550 C C . GLY A 1 198 ? 3.734 -3.249 -10.600 1.00 98.12 198 GLY A C 1
ATOM 1551 O O . GLY A 1 198 ? 3.582 -2.622 -11.649 1.00 98.12 198 GLY A O 1
ATOM 1552 N N . LEU A 1 199 ? 3.993 -2.651 -9.437 1.00 98.25 199 LEU A N 1
ATOM 1553 C CA . LEU A 1 199 ? 4.175 -1.209 -9.266 1.00 98.25 199 LEU A CA 1
ATOM 1554 C C . LEU A 1 199 ? 5.656 -0.834 -9.158 1.00 98.25 199 LEU A C 1
ATOM 1556 O O . LEU A 1 199 ? 6.480 -1.597 -8.658 1.00 98.25 199 LEU A O 1
ATOM 1560 N N . ILE A 1 200 ? 5.990 0.372 -9.607 1.00 97.12 200 ILE A N 1
ATOM 1561 C CA . ILE A 1 200 ? 7.305 0.989 -9.431 1.00 97.12 200 ILE A CA 1
ATOM 1562 C C . ILE A 1 200 ? 7.147 2.405 -8.878 1.00 97.12 200 ILE A C 1
ATOM 1564 O O . ILE A 1 200 ? 6.259 3.152 -9.300 1.00 97.12 200 ILE A O 1
ATOM 1568 N N . ARG A 1 201 ? 8.033 2.780 -7.952 1.00 95.69 201 ARG A N 1
ATOM 1569 C CA . ARG A 1 201 ? 8.097 4.133 -7.395 1.00 95.69 201 ARG A CA 1
ATOM 1570 C C . ARG A 1 201 ? 8.670 5.130 -8.410 1.00 95.69 201 ARG A C 1
ATOM 1572 O O . ARG A 1 201 ? 9.636 4.823 -9.116 1.00 95.69 201 ARG A O 1
ATOM 1579 N N . LYS A 1 202 ? 8.078 6.324 -8.468 1.00 94.25 202 LYS A N 1
ATOM 1580 C CA . LYS A 1 202 ? 8.493 7.483 -9.276 1.00 94.25 202 LYS A CA 1
ATOM 1581 C C . LYS A 1 202 ? 9.271 8.515 -8.457 1.00 94.25 202 LYS A C 1
ATOM 1583 O O . LYS A 1 202 ? 10.279 9.011 -8.953 1.00 94.25 202 LYS A O 1
ATOM 1588 N N . TRP A 1 203 ? 8.785 8.841 -7.260 1.00 92.31 203 TRP A N 1
ATOM 1589 C CA . TRP A 1 203 ? 9.352 9.804 -6.310 1.00 92.31 203 TRP A CA 1
ATOM 1590 C C . TRP A 1 203 ? 8.915 9.440 -4.889 1.00 92.31 203 TRP A C 1
ATOM 1592 O O . TRP A 1 203 ? 7.871 8.765 -4.759 1.00 92.31 203 TRP A O 1
#